Protein AF-X1UJE9-F1 (afdb_monomer_lite)

InterPro domains:
  IPR001920 Asp/Glu racemase [G3DSA:3.40.50.1860] (1-141)
  IPR001920 Asp/Glu racemase [G3DSA:3.40.50.1860] (201-271)
  IPR001920 Asp/Glu racemase [SSF53681] (2-96)
  IPR001920 Asp/Glu racemase [SSF53681] (226-268)
  IPR015942 Asp/Glu/hydantoin racemase [PF01177] (46-134)
  IPR018187 Asp/Glu racemase, active site 1 [PS00923] (56-64)

Radius of gyration: 21.0 Å; chains: 1; bounding box: 59×41×61 Å

Sequence (277 aa):
ADEANMPYGKYDAEGNTDFLKEVVIKDVRFLLGRKYYELPGDSIAKTDKDPVKAIVIACNTATAFGLEIVQEAVKEWGLDITVIGIIDAGSKSAVDLLNSVGSKDRVIGVLATEGTCASNGYPEAIQKHFKNEFQHEKIMVVQQAGIGLAGAIDGDINYIEPAAAKVRDHELYLGPGLNNPLYPIDLSLWKEYNFETGRNLLVSKDSDGNIIEVQLNSVNNYIKYCVTHLVIKILQKHPDRNMNPVILGCTHYPFFKKEIHDHFMYLKNLDNNYNRI

Organism: NCBI:txid412755

pLDDT: mean 93.47, std 4.92, range [74.94, 98.69]

Structure (mmCIF, N/CA/C/O backbone):
data_AF-X1UJE9-F1
#
_entry.id   AF-X1UJE9-F1
#
loop_
_atom_site.group_PDB
_atom_site.id
_atom_site.type_symbol
_atom_site.label_atom_id
_atom_site.label_alt_id
_atom_site.label_comp_id
_atom_site.label_asym_id
_atom_site.label_entity_id
_atom_site.label_seq_id
_atom_site.pdbx_PDB_ins_code
_atom_site.Cartn_x
_atom_site.Cartn_y
_atom_site.Cartn_z
_atom_site.occupancy
_atom_site.B_iso_or_equiv
_atom_site.auth_seq_id
_atom_site.auth_comp_id
_atom_site.auth_asym_id
_atom_site.auth_atom_id
_atom_site.pdbx_PDB_model_num
ATOM 1 N N . ALA A 1 1 ? -14.796 -11.881 5.553 1.00 79.44 1 ALA A N 1
ATOM 2 C CA . ALA A 1 1 ? -14.332 -10.591 5.009 1.00 79.44 1 ALA A CA 1
ATOM 3 C C . ALA A 1 1 ? -15.325 -10.164 3.942 1.00 79.44 1 ALA A C 1
ATOM 5 O O . ALA A 1 1 ? -16.048 -11.029 3.457 1.00 79.44 1 ALA A O 1
ATOM 6 N N . ASP A 1 2 ? -15.401 -8.882 3.606 1.00 88.25 2 ASP A N 1
ATOM 7 C CA . ASP A 1 2 ? -16.340 -8.412 2.586 1.00 88.25 2 ASP A CA 1
ATOM 8 C C . ASP A 1 2 ? -15.754 -8.536 1.172 1.00 88.25 2 ASP A C 1
ATOM 10 O O . ASP A 1 2 ? -15.393 -7.562 0.522 1.00 88.25 2 ASP A O 1
ATOM 14 N N . GLU A 1 3 ? -15.617 -9.773 0.703 1.00 84.69 3 GLU A N 1
ATOM 15 C CA . GLU A 1 3 ? -15.094 -10.068 -0.638 1.00 84.69 3 GLU A CA 1
ATOM 16 C C . GLU A 1 3 ? -15.993 -9.537 -1.759 1.00 84.69 3 GLU A C 1
ATOM 18 O O . GLU A 1 3 ? -15.505 -9.276 -2.852 1.00 84.69 3 GLU A O 1
ATOM 23 N N . ALA A 1 4 ? -17.283 -9.324 -1.487 1.00 86.00 4 ALA A N 1
ATOM 24 C CA . ALA A 1 4 ? -18.242 -8.868 -2.486 1.00 86.00 4 ALA A CA 1
ATOM 25 C C . ALA A 1 4 ? -18.072 -7.387 -2.853 1.00 86.00 4 ALA A C 1
ATOM 27 O O . ALA A 1 4 ? -18.404 -7.001 -3.971 1.00 86.00 4 ALA A O 1
ATOM 28 N N . ASN A 1 5 ? -17.572 -6.569 -1.922 1.00 87.56 5 ASN A N 1
ATOM 29 C CA . ASN A 1 5 ? -17.366 -5.133 -2.126 1.00 87.56 5 ASN A CA 1
ATOM 30 C C . ASN A 1 5 ? -15.875 -4.748 -2.189 1.00 87.56 5 ASN A C 1
ATOM 32 O O . ASN A 1 5 ? -15.529 -3.578 -2.325 1.00 87.56 5 ASN A O 1
ATOM 36 N N . MET A 1 6 ? -14.950 -5.702 -2.083 1.00 84.25 6 MET A N 1
ATOM 37 C CA . MET A 1 6 ? -13.532 -5.419 -2.305 1.00 84.25 6 MET A CA 1
ATOM 38 C C . MET A 1 6 ? -13.220 -5.231 -3.803 1.00 84.25 6 MET A C 1
ATOM 40 O O . MET A 1 6 ? -13.891 -5.822 -4.647 1.00 84.25 6 MET A O 1
ATOM 44 N N . PRO A 1 7 ? -12.175 -4.451 -4.150 1.00 87.25 7 PRO A N 1
ATOM 45 C CA . PRO A 1 7 ? -11.214 -3.799 -3.253 1.00 87.25 7 PRO A CA 1
ATOM 46 C C . PRO A 1 7 ? -11.604 -2.368 -2.833 1.00 87.25 7 PRO A C 1
ATOM 48 O O . PRO A 1 7 ? -11.821 -1.487 -3.661 1.00 87.25 7 PRO A O 1
ATOM 51 N N . TYR A 1 8 ? -11.527 -2.070 -1.530 1.00 89.19 8 TYR A N 1
ATOM 52 C CA . TYR A 1 8 ? -11.817 -0.724 -0.996 1.00 89.19 8 TYR A CA 1
ATOM 53 C C . TYR A 1 8 ? -10.797 0.352 -1.367 1.00 89.19 8 TYR A C 1
ATOM 55 O O . TYR A 1 8 ? -11.089 1.541 -1.258 1.00 89.19 8 TYR A O 1
ATOM 63 N N . GLY A 1 9 ? -9.597 -0.045 -1.803 1.00 85.44 9 GLY A N 1
ATOM 64 C CA . GLY A 1 9 ? -8.486 0.869 -2.075 1.00 85.44 9 GLY A CA 1
ATOM 65 C C . GLY A 1 9 ? -8.806 1.984 -3.076 1.00 85.44 9 GLY A C 1
ATOM 66 O O . GLY A 1 9 ? -8.156 3.020 -3.015 1.00 85.44 9 GLY A O 1
ATOM 67 N N . LYS A 1 10 ? -9.814 1.810 -3.941 1.00 86.38 10 LYS A N 1
ATOM 68 C CA . LYS A 1 10 ? -10.209 2.781 -4.975 1.00 86.38 10 LYS A CA 1
ATOM 69 C C . LYS A 1 10 ? -11.413 3.647 -4.644 1.00 86.38 10 LYS A C 1
ATOM 71 O O . LYS A 1 10 ? -11.666 4.610 -5.359 1.00 86.38 10 LYS A O 1
ATOM 76 N N . TYR A 1 11 ? -12.146 3.326 -3.582 1.00 90.12 11 TYR A N 1
ATOM 77 C CA . TYR A 1 11 ? -13.462 3.917 -3.342 1.00 90.12 11 TYR A CA 1
ATOM 78 C C . TYR A 1 11 ? -13.415 5.446 -3.261 1.00 90.12 11 TYR A C 1
ATOM 80 O O . TYR A 1 11 ? -14.338 6.106 -3.717 1.00 90.12 11 TYR A O 1
ATOM 88 N N . ASP A 1 12 ? -12.330 6.016 -2.734 1.00 88.88 12 ASP A N 1
ATOM 89 C CA . ASP A 1 12 ? -12.132 7.467 -2.707 1.00 88.88 12 ASP A CA 1
ATOM 90 C C . ASP A 1 12 ? -12.029 8.087 -4.106 1.00 88.88 12 ASP A C 1
ATOM 92 O O . ASP A 1 12 ? -12.778 9.006 -4.434 1.00 88.88 12 ASP A O 1
ATOM 96 N N . ALA A 1 13 ? -11.180 7.518 -4.965 1.00 84.88 13 ALA A N 1
ATOM 97 C CA . ALA A 1 13 ? -10.980 7.994 -6.332 1.00 84.88 13 ALA A CA 1
ATOM 98 C C . ALA A 1 13 ? -12.244 7.867 -7.202 1.00 84.88 13 ALA A C 1
ATOM 100 O O . ALA A 1 13 ? -12.421 8.629 -8.150 1.00 84.88 13 ALA A O 1
ATOM 101 N N . GLU A 1 14 ? -13.127 6.925 -6.871 1.00 87.94 14 GLU A N 1
ATOM 102 C CA . GLU A 1 14 ? -14.392 6.683 -7.571 1.00 87.94 14 GLU A CA 1
ATOM 103 C C . GLU A 1 14 ? -15.575 7.473 -6.982 1.00 87.94 14 GLU A C 1
ATOM 105 O O . GLU A 1 14 ? -16.694 7.361 -7.477 1.00 87.94 14 GLU A O 1
ATOM 110 N N . GLY A 1 15 ? -15.359 8.275 -5.931 1.00 90.44 15 GLY A N 1
ATOM 111 C CA . GLY A 1 15 ? -16.427 9.035 -5.269 1.00 90.44 15 GLY A CA 1
ATOM 112 C C . GLY A 1 15 ? -17.370 8.180 -4.412 1.00 90.44 15 GLY A C 1
ATOM 113 O O . GLY A 1 15 ? -18.467 8.615 -4.072 1.00 90.44 15 GLY A O 1
ATOM 114 N N . ASN A 1 16 ? -16.939 6.978 -4.030 1.00 93.81 16 ASN A N 1
ATOM 115 C CA . ASN A 1 16 ? -17.714 5.967 -3.309 1.00 93.81 16 ASN A CA 1
ATOM 116 C C . ASN A 1 16 ? -17.406 5.922 -1.797 1.00 93.81 16 ASN A C 1
ATOM 118 O O . ASN A 1 16 ? -17.705 4.931 -1.130 1.00 93.81 16 ASN A O 1
ATOM 122 N N . THR A 1 17 ? -16.812 6.968 -1.211 1.00 92.69 17 THR A N 1
ATOM 123 C CA . THR A 1 17 ? -16.426 6.969 0.217 1.00 92.69 17 THR A CA 1
ATOM 124 C C . THR A 1 17 ? -17.611 6.820 1.169 1.00 92.69 17 THR A C 1
ATOM 126 O O . THR A 1 17 ? -17.494 6.128 2.180 1.00 92.69 17 THR A O 1
ATOM 129 N N . ASP A 1 18 ? -18.764 7.410 0.860 1.00 94.69 18 ASP A N 1
ATOM 130 C CA . ASP A 1 18 ? -19.958 7.264 1.699 1.00 94.69 18 ASP A CA 1
ATOM 131 C C . ASP A 1 18 ? -20.533 5.847 1.631 1.00 94.69 18 ASP A C 1
ATOM 133 O O . ASP A 1 18 ? -20.943 5.297 2.655 1.00 94.69 18 ASP A O 1
ATOM 137 N N . PHE A 1 19 ? -20.456 5.205 0.462 1.00 95.50 19 PHE A N 1
ATOM 138 C CA . PHE A 1 19 ? -20.793 3.791 0.333 1.00 95.50 19 PHE A CA 1
ATOM 139 C C . PHE A 1 19 ? -19.820 2.912 1.134 1.00 95.50 19 PHE A C 1
ATOM 141 O O . PHE A 1 19 ? -20.268 2.016 1.846 1.00 95.50 19 PHE A O 1
ATOM 148 N N . LEU A 1 20 ? -18.510 3.207 1.127 1.00 95.06 20 LEU A N 1
ATOM 149 C CA . LEU A 1 20 ? -17.542 2.506 1.986 1.00 95.06 20 LEU A CA 1
ATOM 150 C C . LEU A 1 20 ? -17.921 2.611 3.469 1.00 95.06 20 LEU A C 1
ATOM 152 O O . LEU A 1 20 ? -17.921 1.604 4.173 1.00 95.06 20 LEU A O 1
ATOM 156 N N . LYS A 1 21 ? -18.266 3.809 3.954 1.00 95.62 21 LYS A N 1
ATOM 157 C CA . LYS A 1 21 ? -18.697 4.006 5.350 1.00 95.62 21 LYS A CA 1
ATOM 158 C C . LYS A 1 21 ? -19.943 3.182 5.673 1.00 95.62 21 LYS A C 1
ATOM 160 O O . LYS A 1 21 ? -19.998 2.541 6.721 1.00 95.62 21 LYS A O 1
ATOM 165 N N . GLU A 1 22 ? -20.926 3.167 4.772 1.00 96.19 22 GLU A N 1
ATOM 166 C CA . GLU A 1 22 ? -22.138 2.361 4.930 1.00 96.19 22 GLU A CA 1
ATOM 167 C C . GLU A 1 22 ? -21.808 0.866 5.024 1.00 96.19 22 GLU A C 1
ATOM 169 O O . GLU A 1 22 ? -22.318 0.171 5.906 1.00 96.19 22 GLU A O 1
ATOM 174 N N . VAL A 1 23 ? -20.937 0.374 4.142 1.00 96.06 23 VAL A N 1
ATOM 175 C CA . VAL A 1 23 ? -20.484 -1.019 4.128 1.00 96.06 23 VAL A CA 1
ATOM 176 C C . VAL A 1 23 ? -19.762 -1.375 5.432 1.00 96.06 23 VAL A C 1
ATOM 178 O O . VAL A 1 23 ? -20.126 -2.357 6.076 1.00 96.06 23 VAL A O 1
ATOM 181 N N . VAL A 1 24 ? -18.842 -0.531 5.908 1.00 96.94 24 VAL A N 1
ATOM 182 C CA . VAL A 1 24 ? -18.153 -0.740 7.195 1.00 96.94 24 VAL A CA 1
ATOM 183 C C . VAL A 1 24 ? -19.149 -0.811 8.363 1.00 96.94 24 VAL A C 1
ATOM 185 O O . VAL A 1 24 ? -19.027 -1.671 9.237 1.00 96.94 24 VAL A O 1
ATOM 188 N N . ILE A 1 25 ? -20.180 0.039 8.376 1.00 97.12 25 ILE A N 1
ATOM 189 C CA . ILE A 1 25 ? -21.241 -0.020 9.394 1.00 97.12 25 ILE A CA 1
ATOM 190 C C . ILE A 1 25 ? -22.073 -1.304 9.270 1.00 97.12 25 ILE A C 1
ATOM 192 O O . ILE A 1 25 ? -22.445 -1.894 10.289 1.00 97.12 25 ILE A O 1
ATOM 196 N N . LYS A 1 26 ? -22.367 -1.776 8.052 1.00 95.88 26 LYS A N 1
ATOM 197 C CA . LYS A 1 26 ? -23.059 -3.058 7.833 1.00 95.88 26 LYS A CA 1
ATOM 198 C C . LYS A 1 26 ? -22.238 -4.235 8.354 1.00 95.88 26 LYS A C 1
ATOM 200 O O . LYS A 1 26 ? -22.813 -5.084 9.037 1.00 95.88 26 LYS A O 1
ATOM 205 N N . ASP A 1 27 ? -20.928 -4.243 8.125 1.00 96.38 27 ASP A N 1
ATOM 206 C CA . ASP A 1 27 ? -20.014 -5.255 8.663 1.00 96.38 27 ASP A CA 1
ATOM 207 C C . ASP A 1 27 ? -20.032 -5.259 10.194 1.00 96.38 27 ASP A C 1
ATOM 209 O O . ASP A 1 27 ? -20.179 -6.307 10.825 1.00 96.38 27 ASP A O 1
ATOM 213 N N . VAL A 1 28 ? -19.981 -4.081 10.816 1.00 96.69 28 VAL A N 1
ATOM 214 C CA . VAL A 1 28 ? -20.085 -3.945 12.275 1.00 96.69 28 VAL A CA 1
ATOM 215 C C . VAL A 1 28 ? -21.422 -4.472 12.789 1.00 96.69 28 VAL A C 1
ATOM 217 O O . VAL A 1 28 ? -21.456 -5.256 13.737 1.00 96.69 28 VAL A O 1
ATOM 220 N N . ARG A 1 29 ? -22.538 -4.119 12.145 1.00 95.38 29 ARG A N 1
ATOM 221 C CA . ARG A 1 29 ? -23.863 -4.642 12.512 1.00 95.38 29 ARG A CA 1
ATOM 222 C C . ARG A 1 29 ? -23.945 -6.156 12.351 1.00 95.38 29 ARG A C 1
ATOM 224 O O . ARG A 1 29 ? -24.577 -6.816 13.175 1.00 95.38 29 ARG A O 1
ATOM 231 N N . PHE A 1 30 ? -23.317 -6.709 11.317 1.00 95.00 30 PHE A N 1
ATOM 232 C CA . PHE A 1 30 ? -23.221 -8.150 11.131 1.00 95.00 30 PHE A CA 1
ATOM 233 C C . PHE A 1 30 ? -22.453 -8.805 12.283 1.00 95.00 30 PHE A C 1
ATOM 235 O O . PHE A 1 30 ? -22.942 -9.790 12.836 1.00 95.00 30 PHE A O 1
ATOM 242 N N . LEU A 1 31 ? -21.304 -8.253 12.684 1.00 95.25 31 LEU A N 1
ATOM 243 C CA . LEU A 1 31 ? -20.501 -8.768 13.798 1.00 95.25 31 LEU A CA 1
ATOM 244 C C . LEU A 1 31 ? -21.252 -8.706 15.136 1.00 95.25 31 LEU A C 1
ATOM 246 O O . LEU A 1 31 ? -21.204 -9.658 15.908 1.00 95.25 31 LEU A O 1
ATOM 250 N N . LEU A 1 32 ? -21.975 -7.615 15.396 1.00 95.00 32 LEU A N 1
ATOM 251 C CA . LEU A 1 32 ? -22.759 -7.431 16.624 1.00 95.00 32 LEU A CA 1
ATOM 252 C C . LEU A 1 32 ? -24.030 -8.289 16.661 1.00 95.00 32 LEU A C 1
ATOM 254 O O . LEU A 1 32 ? -24.487 -8.704 17.727 1.00 95.00 32 LEU A O 1
ATOM 258 N N . GLY A 1 33 ? -24.638 -8.533 15.501 1.00 93.75 33 GLY A N 1
ATOM 259 C CA . GLY A 1 33 ? -25.839 -9.345 15.385 1.00 93.75 33 GLY A CA 1
ATOM 260 C C . GLY A 1 33 ? -25.546 -10.828 15.592 1.00 93.75 33 GLY A C 1
ATOM 261 O O . GLY A 1 33 ? -24.487 -11.325 15.228 1.00 93.75 33 GLY A O 1
ATOM 262 N N . ARG A 1 34 ? -26.527 -11.585 16.097 1.00 93.75 34 ARG A N 1
ATOM 263 C CA . ARG A 1 34 ? -26.411 -13.051 16.216 1.00 93.75 34 ARG A CA 1
ATOM 264 C C . ARG A 1 34 ? -26.782 -13.797 14.937 1.00 93.75 34 ARG A C 1
ATOM 266 O O . ARG A 1 34 ? -26.293 -14.897 14.713 1.00 93.75 34 ARG A O 1
ATOM 273 N N . LYS A 1 35 ? -27.626 -13.191 14.098 1.00 94.06 35 LYS A N 1
ATOM 274 C CA . LYS A 1 35 ? -28.155 -13.789 12.867 1.00 94.06 35 LYS A CA 1
ATOM 275 C C . LYS A 1 35 ? -27.104 -13.785 11.750 1.00 94.06 35 LYS A C 1
ATOM 277 O O . LYS A 1 35 ? -26.459 -12.757 11.534 1.00 94.06 35 LYS A O 1
ATOM 282 N N . TYR A 1 36 ? -26.946 -14.903 11.045 1.00 94.00 36 TYR A N 1
ATOM 283 C CA . TYR A 1 36 ? -26.142 -15.012 9.821 1.00 94.00 36 TYR A CA 1
ATOM 284 C C . TYR A 1 36 ? -26.597 -16.183 8.940 1.00 94.00 36 TYR A C 1
ATOM 286 O O . TYR A 1 36 ? -27.328 -17.061 9.398 1.00 94.00 36 TYR A O 1
ATOM 294 N N . TYR A 1 37 ? -26.158 -16.170 7.685 1.00 93.56 37 TYR A N 1
ATOM 295 C CA . TYR A 1 37 ? -26.302 -17.262 6.723 1.00 93.56 37 TYR A CA 1
ATOM 296 C C . TYR A 1 37 ? -24.898 -17.775 6.403 1.00 93.56 37 TYR A C 1
ATOM 298 O O . TYR A 1 37 ? -23.976 -16.964 6.308 1.00 93.56 37 TYR A O 1
ATOM 306 N N . GLU A 1 38 ? -24.717 -19.091 6.329 1.00 90.50 38 GLU A N 1
ATOM 307 C CA . GLU A 1 38 ? -23.390 -19.689 6.152 1.00 90.50 38 GLU A CA 1
ATOM 308 C C . GLU A 1 38 ? -23.017 -19.749 4.676 1.00 90.50 38 GLU A C 1
ATOM 310 O O . GLU A 1 38 ? -21.884 -19.434 4.315 1.00 90.50 38 GLU A O 1
ATOM 315 N N . LEU A 1 39 ? -23.984 -20.100 3.827 1.00 90.88 39 LEU A N 1
ATOM 316 C CA . LEU A 1 39 ? -23.796 -20.231 2.392 1.00 90.88 39 LEU A CA 1
ATOM 317 C C . LEU A 1 39 ? -24.777 -19.359 1.596 1.00 90.88 39 LEU A C 1
ATOM 319 O O . LEU A 1 39 ? -25.897 -19.079 2.044 1.00 90.88 39 LEU A O 1
ATOM 323 N N . PRO A 1 40 ? -24.390 -18.953 0.372 1.00 86.50 40 PRO A N 1
ATOM 324 C CA . PRO A 1 40 ? -25.321 -18.351 -0.571 1.00 86.50 40 PRO A CA 1
ATOM 325 C C . PRO A 1 40 ? -26.521 -19.277 -0.818 1.00 86.50 40 PRO A C 1
ATOM 327 O O . PRO A 1 40 ? -26.355 -20.427 -1.219 1.00 86.50 40 PRO A O 1
ATOM 330 N N . GLY A 1 41 ? -27.735 -18.762 -0.608 1.00 89.31 41 GLY A N 1
ATOM 331 C CA . GLY A 1 41 ? -28.982 -19.503 -0.831 1.00 89.31 41 GLY A CA 1
ATOM 332 C C . GLY A 1 41 ? -29.596 -20.151 0.414 1.00 89.31 41 GLY A C 1
ATOM 333 O O . GLY A 1 41 ? -30.709 -20.667 0.319 1.00 89.31 41 GLY A O 1
ATOM 334 N N . ASP A 1 42 ? -28.942 -20.078 1.577 1.00 93.88 42 ASP A N 1
ATOM 335 C CA . ASP A 1 42 ? -29.542 -20.525 2.837 1.00 93.88 42 ASP A CA 1
ATOM 336 C C . ASP A 1 42 ? -30.850 -19.762 3.123 1.00 93.88 42 ASP A C 1
ATOM 338 O O . ASP A 1 42 ? -30.878 -18.534 3.218 1.00 93.88 42 ASP A O 1
ATOM 342 N N . SER A 1 43 ? -31.953 -20.491 3.314 1.00 93.50 43 SER A N 1
ATOM 343 C CA . SER A 1 43 ? -33.256 -19.909 3.674 1.00 93.50 43 SER A CA 1
ATOM 344 C C . SER A 1 43 ? -33.469 -19.798 5.187 1.00 93.50 43 SER A C 1
ATOM 346 O O . SER A 1 43 ? -34.397 -19.126 5.639 1.00 93.50 43 SER A O 1
ATOM 348 N N . ILE A 1 44 ? -32.631 -20.473 5.979 1.00 95.25 44 ILE A N 1
ATOM 349 C CA . ILE A 1 44 ? -32.692 -20.502 7.443 1.00 95.25 44 ILE A CA 1
ATOM 350 C C . ILE A 1 44 ? -31.409 -19.886 7.982 1.00 95.25 44 ILE A C 1
ATOM 352 O O . ILE A 1 44 ? -30.312 -20.306 7.631 1.00 95.25 44 ILE A O 1
ATOM 356 N N . ALA A 1 45 ? -31.552 -18.897 8.857 1.00 95.44 45 ALA A N 1
ATOM 357 C CA . ALA A 1 45 ? -30.405 -18.262 9.483 1.00 95.44 45 ALA A CA 1
ATOM 358 C C . ALA A 1 45 ? -29.947 -19.022 10.731 1.00 95.44 45 ALA A C 1
ATOM 360 O O . ALA A 1 45 ? -30.771 -19.455 11.540 1.00 95.44 45 ALA A O 1
ATOM 361 N N . LYS A 1 46 ? -28.632 -19.077 10.935 1.00 96.12 46 LYS A N 1
ATOM 362 C CA . LYS A 1 46 ? -28.013 -19.465 12.204 1.00 96.12 46 LYS A CA 1
ATOM 363 C C . LYS A 1 46 ? -28.010 -18.279 13.178 1.00 96.12 46 LYS A C 1
ATOM 365 O O . LYS A 1 46 ? -28.040 -17.117 12.761 1.00 96.12 46 LYS A O 1
ATOM 370 N N . THR A 1 47 ? -27.998 -18.565 14.482 1.00 95.94 47 THR A N 1
ATOM 371 C CA . THR A 1 47 ? -28.069 -17.553 15.564 1.00 95.94 47 THR A CA 1
ATOM 372 C C . THR A 1 47 ? -27.085 -17.801 16.713 1.00 95.94 47 THR A C 1
ATOM 374 O O . THR A 1 47 ? -27.197 -17.212 17.794 1.00 95.94 47 THR A O 1
ATOM 377 N N . ASP A 1 48 ? -26.134 -18.701 16.498 1.00 94.94 48 ASP A N 1
ATOM 378 C CA . ASP A 1 48 ? -25.194 -19.228 17.485 1.00 94.94 48 ASP A CA 1
ATOM 379 C C . ASP A 1 48 ? -23.886 -18.430 17.587 1.00 94.94 48 ASP A C 1
ATOM 381 O O . ASP A 1 48 ? -22.997 -18.838 18.323 1.00 94.94 48 ASP A O 1
ATOM 385 N N . LYS A 1 49 ? -23.781 -17.261 16.934 1.00 95.00 49 LYS A N 1
ATOM 386 C CA . LYS A 1 49 ? -22.630 -16.361 17.107 1.00 95.00 49 LYS A CA 1
ATOM 387 C C . LYS A 1 49 ? -22.448 -15.963 18.571 1.00 95.00 49 LYS A C 1
ATOM 389 O O . LYS A 1 49 ? -23.396 -15.504 19.223 1.00 95.00 49 LYS A O 1
ATOM 394 N N . ASP A 1 50 ? -21.213 -16.087 19.044 1.00 94.25 50 ASP A N 1
ATOM 395 C CA . ASP A 1 50 ? -20.803 -15.555 20.335 1.00 94.25 50 ASP A CA 1
ATOM 396 C C . ASP A 1 50 ? -20.859 -14.019 20.336 1.00 94.25 50 ASP A C 1
ATOM 398 O O . ASP A 1 50 ? -20.572 -13.385 19.316 1.00 94.25 50 ASP A O 1
ATOM 402 N N . PRO A 1 51 ? -21.217 -13.390 21.469 1.00 93.19 51 PRO A N 1
ATOM 403 C CA . PRO A 1 51 ? -21.178 -11.940 21.594 1.00 93.19 51 PRO A CA 1
ATOM 404 C C . PRO A 1 51 ? -19.768 -11.370 21.398 1.00 93.19 51 PRO A C 1
ATOM 406 O O . PRO A 1 51 ? -18.785 -11.863 21.956 1.00 93.19 51 PRO A O 1
ATOM 409 N N . VAL A 1 52 ? -19.684 -10.271 20.653 1.00 94.69 52 VAL A N 1
ATOM 410 C CA . VAL A 1 52 ? -18.437 -9.541 20.413 1.00 94.69 52 VAL A CA 1
ATOM 411 C C . VAL A 1 52 ? -18.149 -8.592 21.577 1.00 94.69 52 VAL A C 1
ATOM 413 O O . VAL A 1 52 ? -18.994 -7.783 21.944 1.00 94.69 52 VAL A O 1
ATOM 416 N N . LYS A 1 53 ? -16.933 -8.665 22.133 1.00 94.50 53 LYS A N 1
ATOM 417 C CA . LYS A 1 53 ? -16.448 -7.766 23.204 1.00 94.50 53 LYS A CA 1
ATOM 418 C C . LYS A 1 53 ? -15.516 -6.647 22.718 1.00 94.50 53 LYS A C 1
ATOM 420 O O . LYS A 1 53 ? -15.189 -5.743 23.475 1.00 94.50 53 LYS A O 1
ATOM 425 N N . ALA A 1 54 ? -15.036 -6.746 21.479 1.00 96.56 54 ALA A N 1
ATOM 426 C CA . ALA A 1 54 ? -14.175 -5.762 20.826 1.00 96.56 54 ALA A CA 1
ATOM 427 C C . ALA A 1 54 ? -14.234 -5.945 19.304 1.00 96.56 54 ALA A C 1
ATOM 429 O O . ALA A 1 54 ? -14.343 -7.074 18.824 1.00 96.56 54 ALA A O 1
ATOM 430 N N . ILE A 1 55 ? -14.114 -4.853 18.554 1.00 96.94 55 ILE A N 1
ATOM 431 C CA . ILE A 1 55 ? -14.076 -4.845 17.089 1.00 96.94 55 ILE A CA 1
ATOM 432 C C . ILE A 1 55 ? -12.709 -4.338 16.638 1.00 96.94 55 ILE A C 1
ATOM 434 O O . ILE A 1 55 ? -12.231 -3.311 17.114 1.00 96.94 55 ILE A O 1
ATOM 438 N N . VAL A 1 56 ? -12.092 -5.042 15.690 1.00 96.69 56 VAL A N 1
ATOM 439 C CA . VAL A 1 56 ? -10.852 -4.609 15.038 1.00 96.69 56 VAL A CA 1
ATOM 440 C C . VAL A 1 56 ? -11.134 -4.381 13.560 1.00 96.69 56 VAL A C 1
ATOM 442 O O . VAL A 1 56 ? -11.473 -5.321 12.842 1.00 96.69 56 VAL A O 1
ATOM 445 N N . ILE A 1 57 ? -10.963 -3.146 13.093 1.00 96.81 57 ILE A N 1
ATOM 446 C CA . ILE A 1 57 ? -11.001 -2.823 11.666 1.00 96.81 57 ILE A CA 1
ATOM 447 C C . ILE A 1 57 ? -9.602 -3.093 11.106 1.00 96.81 57 ILE A C 1
ATOM 449 O O . ILE A 1 57 ? -8.683 -2.288 11.246 1.00 96.81 57 ILE A O 1
ATOM 453 N N . ALA A 1 58 ? -9.425 -4.280 10.525 1.00 94.75 58 ALA A N 1
ATOM 454 C CA . ALA A 1 58 ? -8.119 -4.742 10.054 1.00 94.75 58 ALA A CA 1
ATOM 455 C C . ALA A 1 58 ? -7.705 -4.127 8.706 1.00 94.75 58 ALA A C 1
ATOM 457 O O . ALA A 1 58 ? -6.516 -3.974 8.443 1.00 94.75 58 ALA A O 1
ATOM 458 N N . CYS A 1 59 ? -8.665 -3.760 7.852 1.00 95.62 59 CYS A N 1
ATOM 459 C CA . CYS A 1 59 ? -8.369 -3.106 6.580 1.00 95.62 59 CYS A CA 1
ATOM 460 C C . CYS A 1 59 ? -7.953 -1.647 6.818 1.00 95.62 59 CYS A C 1
ATOM 462 O O . CYS A 1 59 ? -8.675 -0.882 7.462 1.00 95.62 59 CYS A O 1
ATOM 464 N N . ASN A 1 60 ? -6.800 -1.247 6.279 1.00 96.31 60 ASN A N 1
ATOM 465 C CA . ASN A 1 60 ? -6.276 0.112 6.415 1.00 96.31 60 ASN A CA 1
ATOM 466 C C . ASN A 1 60 ? -7.214 1.141 5.777 1.00 96.31 60 ASN A C 1
ATOM 468 O O . ASN A 1 60 ? -7.512 2.144 6.411 1.00 96.31 60 ASN A O 1
ATOM 472 N N . THR A 1 61 ? -7.755 0.868 4.586 1.00 95.56 61 THR A N 1
ATOM 473 C CA . THR A 1 61 ? -8.695 1.786 3.922 1.00 95.56 61 THR A CA 1
ATOM 474 C C . THR A 1 61 ? -10.016 1.891 4.678 1.00 95.56 61 THR A C 1
ATOM 476 O O . THR A 1 61 ? -10.496 2.993 4.920 1.00 95.56 61 THR A O 1
ATOM 479 N N . ALA A 1 62 ? -10.564 0.767 5.152 1.00 96.31 62 ALA A N 1
ATOM 480 C CA . ALA A 1 62 ? -11.754 0.793 6.004 1.00 96.31 62 ALA A CA 1
ATOM 481 C C . ALA A 1 62 ? -11.494 1.534 7.326 1.00 96.31 62 ALA A C 1
ATOM 483 O O . ALA A 1 62 ? -12.355 2.265 7.797 1.00 96.31 62 ALA A O 1
ATOM 484 N N . THR A 1 63 ? -10.302 1.393 7.915 1.00 96.75 63 THR A N 1
ATOM 485 C CA . THR A 1 63 ? -9.911 2.152 9.115 1.00 96.75 63 THR A CA 1
ATOM 486 C C . THR A 1 63 ? -9.860 3.648 8.821 1.00 96.75 63 THR A C 1
ATOM 488 O O . THR A 1 63 ? -10.411 4.433 9.583 1.00 96.75 63 THR A O 1
ATOM 491 N N . ALA A 1 64 ? -9.214 4.026 7.717 1.00 95.00 64 ALA A N 1
ATOM 492 C CA . ALA A 1 64 ? -9.021 5.407 7.288 1.00 95.00 64 ALA A CA 1
ATOM 493 C C . ALA A 1 64 ? -10.337 6.183 7.149 1.00 95.00 64 ALA A C 1
ATOM 495 O O . ALA A 1 64 ? -10.398 7.334 7.563 1.00 95.00 64 ALA A O 1
ATOM 496 N N . PHE A 1 65 ? -11.375 5.555 6.593 1.00 94.94 65 PHE A N 1
ATOM 497 C CA . PHE A 1 65 ? -12.662 6.215 6.351 1.00 94.94 65 PHE A CA 1
ATOM 498 C C . PHE A 1 65 ? -13.756 5.853 7.364 1.00 94.94 65 PHE A C 1
ATOM 500 O O . PHE A 1 65 ? -14.743 6.575 7.473 1.00 94.94 65 PHE A O 1
ATOM 507 N N . GLY A 1 66 ? -13.615 4.731 8.073 1.00 95.38 66 GLY A N 1
ATOM 508 C CA . GLY A 1 66 ? -14.692 4.109 8.842 1.00 95.38 66 GLY A CA 1
ATOM 509 C C . GLY A 1 66 ? -14.459 4.003 10.351 1.00 95.38 66 GLY A C 1
ATOM 510 O O . GLY A 1 66 ? -15.392 3.660 11.069 1.00 95.38 66 GLY A O 1
ATOM 511 N N . LEU A 1 67 ? -13.258 4.273 10.875 1.00 96.19 67 LEU A N 1
ATOM 512 C CA . LEU A 1 67 ? -13.009 4.103 12.313 1.00 96.19 67 LEU A CA 1
ATOM 513 C C . LEU A 1 67 ? -13.870 5.036 13.175 1.00 96.19 67 LEU A C 1
ATOM 515 O O . LEU A 1 67 ? -14.509 4.569 14.117 1.00 96.19 67 LEU A O 1
ATOM 519 N N . GLU A 1 68 ? -13.891 6.328 12.848 1.00 95.31 68 GLU A N 1
ATOM 520 C CA . GLU A 1 68 ? -14.598 7.346 13.632 1.00 95.31 68 GLU A CA 1
ATOM 521 C C . GLU A 1 68 ? -16.111 7.099 13.631 1.00 95.31 68 GLU A C 1
ATOM 523 O O . GLU A 1 68 ? -16.710 6.986 14.697 1.00 95.31 68 GLU A O 1
ATOM 528 N N . ILE A 1 69 ? -16.708 6.856 12.457 1.00 96.62 69 ILE A N 1
ATOM 529 C CA . ILE A 1 69 ? -18.151 6.586 12.345 1.00 96.62 69 ILE A CA 1
ATOM 530 C C . ILE A 1 69 ? -18.571 5.319 13.105 1.00 96.62 69 ILE A C 1
ATOM 532 O O . ILE A 1 69 ? -19.649 5.273 13.691 1.00 96.62 69 ILE A O 1
ATOM 536 N N . VAL A 1 70 ? -17.723 4.284 13.148 1.00 97.56 70 VAL A N 1
ATOM 537 C CA . VAL A 1 70 ? -18.005 3.072 13.932 1.00 97.56 70 VAL A CA 1
ATOM 538 C C . VAL A 1 70 ? -17.908 3.353 15.430 1.00 97.56 70 VAL A C 1
ATOM 540 O O . VAL A 1 70 ? -18.740 2.865 16.193 1.00 97.56 70 VAL A O 1
ATOM 543 N N . GLN A 1 71 ? -16.914 4.131 15.866 1.00 97.31 71 GLN A N 1
ATOM 544 C CA . GLN A 1 71 ? -16.776 4.534 17.269 1.00 97.31 71 GLN A CA 1
ATOM 545 C C . GLN A 1 71 ? -17.971 5.374 17.734 1.00 97.31 71 GLN A C 1
ATOM 547 O O . GLN A 1 71 ? -18.505 5.129 18.818 1.00 97.31 71 GLN A O 1
ATOM 552 N N . GLU A 1 72 ? -18.421 6.318 16.907 1.00 97.31 72 GLU A N 1
ATOM 553 C CA . GLU A 1 72 ? -19.624 7.115 17.151 1.00 97.31 72 GLU A CA 1
ATOM 554 C C . GLU A 1 72 ? -20.872 6.233 17.213 1.00 97.31 72 GLU A C 1
ATOM 556 O O . GLU A 1 72 ? -21.596 6.280 18.205 1.00 97.31 72 GLU A O 1
ATOM 561 N N . ALA A 1 73 ? -21.072 5.349 16.232 1.00 96.88 73 ALA A N 1
ATOM 562 C CA . ALA A 1 73 ? -22.228 4.458 16.185 1.00 96.88 73 ALA A CA 1
ATOM 563 C C . ALA A 1 73 ? -22.310 3.527 17.407 1.00 96.88 73 ALA A C 1
ATOM 565 O O . ALA A 1 73 ? -23.361 3.415 18.032 1.00 96.88 73 ALA A O 1
ATOM 566 N N . VAL A 1 74 ? -21.203 2.885 17.795 1.00 96.75 74 VAL A N 1
ATOM 567 C CA . VAL A 1 74 ? -21.154 1.999 18.975 1.00 96.75 74 VAL A CA 1
ATOM 568 C C . VAL A 1 74 ? -21.486 2.768 20.257 1.00 96.75 74 VAL A C 1
ATOM 570 O O . VAL A 1 74 ? -22.238 2.265 21.098 1.00 96.75 74 VAL A O 1
ATOM 573 N N . LYS A 1 75 ? -20.989 4.005 20.384 1.00 96.31 75 LYS A N 1
ATOM 574 C CA . LYS A 1 75 ? -21.305 4.896 21.506 1.00 96.31 75 LYS A CA 1
ATOM 575 C C . LYS A 1 75 ? -22.782 5.301 21.513 1.00 96.31 75 LYS A C 1
ATOM 577 O O . LYS A 1 75 ? -23.413 5.252 22.566 1.00 96.31 75 LYS A O 1
ATOM 582 N N . GLU A 1 76 ? -23.340 5.677 20.365 1.00 97.12 76 GLU A N 1
ATOM 583 C CA . GLU A 1 76 ? -24.758 6.031 20.218 1.00 97.12 76 GLU A CA 1
ATOM 584 C C . GLU A 1 76 ? -25.691 4.855 20.517 1.00 97.12 76 GLU A C 1
ATOM 586 O O . GLU A 1 76 ? -26.740 5.033 21.135 1.00 97.12 76 GLU A O 1
ATOM 591 N N . TRP A 1 77 ? -25.297 3.636 20.145 1.00 96.31 77 TRP A N 1
ATOM 592 C CA . TRP A 1 77 ? -26.040 2.412 20.455 1.00 96.31 77 TRP A CA 1
ATOM 593 C C . TRP A 1 77 ? -25.924 1.981 21.925 1.00 96.31 77 TRP A C 1
ATOM 595 O O . TRP A 1 77 ? -26.526 0.978 22.311 1.00 96.31 77 TRP A O 1
ATOM 605 N N . GLY A 1 78 ? -25.172 2.718 22.752 1.00 96.31 78 GLY A N 1
ATOM 606 C CA . GLY A 1 78 ? -24.999 2.428 24.176 1.00 96.31 78 GLY A CA 1
ATOM 607 C C . GLY A 1 78 ? -24.243 1.125 24.440 1.00 96.31 78 GLY A C 1
ATOM 608 O O . GLY A 1 78 ? -24.481 0.476 25.458 1.00 96.31 78 GLY A O 1
ATOM 609 N N . LEU A 1 79 ? -23.372 0.714 23.514 1.00 95.38 79 LEU A N 1
ATOM 610 C CA . LEU A 1 79 ? -22.614 -0.529 23.608 1.00 95.38 79 LEU A CA 1
ATOM 611 C C . LEU A 1 79 ? -21.234 -0.273 24.223 1.00 95.38 79 LEU A C 1
ATOM 613 O O . LEU A 1 79 ? -20.481 0.579 23.757 1.00 95.38 79 LEU A O 1
ATOM 617 N N . ASP A 1 80 ? -20.874 -1.063 25.232 1.00 94.62 80 ASP A N 1
ATOM 618 C CA . ASP A 1 80 ? -19.533 -1.065 25.828 1.00 94.62 80 ASP A CA 1
ATOM 619 C C . ASP A 1 80 ? -18.594 -1.978 25.021 1.00 94.62 80 ASP A C 1
ATOM 621 O O . ASP A 1 80 ? -18.275 -3.100 25.417 1.00 94.62 80 ASP A O 1
ATOM 625 N N . ILE A 1 81 ? -18.245 -1.538 23.808 1.00 95.38 81 ILE A N 1
ATOM 626 C CA . ILE A 1 81 ? -17.394 -2.286 22.877 1.00 95.38 81 ILE A CA 1
ATOM 627 C C . ILE A 1 81 ? -16.239 -1.403 22.422 1.00 95.38 81 ILE A C 1
ATOM 629 O O . ILE A 1 81 ? -16.426 -0.346 21.824 1.00 95.38 81 ILE A O 1
ATOM 633 N N . THR A 1 82 ? -15.019 -1.882 22.638 1.00 95.50 82 THR A N 1
ATOM 634 C CA . THR A 1 82 ? -13.816 -1.211 22.144 1.00 95.50 82 THR A CA 1
ATOM 635 C C . THR A 1 82 ? -13.665 -1.423 20.640 1.00 95.50 82 THR A C 1
ATOM 637 O O . THR A 1 82 ? -13.662 -2.564 20.174 1.00 95.50 82 THR A O 1
ATOM 640 N N . VAL A 1 83 ? -13.475 -0.338 19.884 1.00 96.56 83 VAL A N 1
ATOM 641 C CA . VAL A 1 83 ? -13.217 -0.368 18.436 1.00 96.56 83 VAL A CA 1
ATOM 642 C C . VAL A 1 83 ? -11.785 0.084 18.163 1.00 96.56 83 VAL A C 1
ATOM 644 O O . VAL A 1 83 ? -11.392 1.191 18.534 1.00 96.56 83 VAL A O 1
ATOM 647 N N . ILE A 1 84 ? -11.008 -0.775 17.506 1.00 95.31 84 ILE A N 1
ATOM 648 C CA . ILE A 1 84 ? -9.579 -0.585 17.245 1.00 95.31 84 ILE A CA 1
ATOM 649 C C . ILE A 1 84 ? -9.352 -0.510 15.734 1.00 95.31 84 ILE A C 1
ATOM 651 O O . ILE A 1 84 ? -9.777 -1.396 14.995 1.00 95.31 84 ILE A O 1
ATOM 655 N N . GLY A 1 85 ? -8.646 0.525 15.280 1.00 95.38 85 GLY A N 1
ATOM 656 C CA . GLY A 1 85 ? -8.215 0.676 13.891 1.00 95.38 85 GLY A CA 1
ATOM 657 C C . GLY A 1 85 ? -6.717 0.432 13.723 1.00 95.38 85 GLY A C 1
ATOM 658 O O . GLY A 1 85 ? -5.914 0.862 14.553 1.00 95.38 85 GLY A O 1
ATOM 659 N N . ILE A 1 86 ? -6.319 -0.225 12.631 1.00 95.75 86 ILE A N 1
ATOM 660 C CA . ILE A 1 86 ? -4.920 -0.637 12.428 1.00 95.75 86 ILE A CA 1
ATOM 661 C C . ILE A 1 86 ? -3.959 0.534 12.138 1.00 95.75 86 ILE A C 1
ATOM 663 O O . ILE A 1 86 ? -2.765 0.440 12.426 1.00 95.75 86 ILE A O 1
ATOM 667 N N . ILE A 1 87 ? -4.462 1.653 11.597 1.00 96.81 87 ILE A N 1
ATOM 668 C CA . ILE A 1 87 ? -3.652 2.844 11.276 1.00 96.81 87 ILE A CA 1
ATOM 669 C C . ILE A 1 87 ? -3.021 3.440 12.538 1.00 96.81 87 ILE A C 1
ATOM 671 O O . ILE A 1 87 ? -1.825 3.737 12.531 1.00 96.81 87 ILE A O 1
ATOM 675 N N . ASP A 1 88 ? -3.789 3.584 13.622 1.00 94.06 88 ASP A N 1
ATOM 676 C CA . ASP A 1 88 ? -3.302 4.169 14.878 1.00 94.06 88 ASP A CA 1
ATOM 677 C C . ASP A 1 88 ? -2.200 3.294 15.499 1.00 94.06 88 ASP A C 1
ATOM 679 O O . ASP A 1 88 ? -1.118 3.787 15.820 1.00 94.06 88 ASP A O 1
ATOM 683 N N . ALA A 1 89 ? -2.422 1.975 15.540 1.00 92.00 89 ALA A N 1
ATOM 684 C CA . ALA A 1 89 ? -1.453 1.005 16.050 1.00 92.00 89 ALA A CA 1
ATOM 685 C C . ALA A 1 89 ? -0.146 0.984 15.233 1.00 92.00 89 ALA A C 1
ATOM 687 O O . ALA A 1 89 ? 0.951 0.985 15.803 1.00 92.00 89 ALA A O 1
ATOM 688 N N . GLY A 1 90 ? -0.250 0.999 13.898 1.00 94.19 90 GLY A N 1
ATOM 689 C CA . GLY A 1 90 ? 0.914 1.050 13.009 1.00 94.19 90 GLY A CA 1
ATOM 690 C C . GLY A 1 90 ? 1.688 2.365 13.125 1.00 94.19 90 GLY A C 1
ATOM 691 O O . GLY A 1 90 ? 2.917 2.357 13.132 1.00 94.19 90 GLY A O 1
ATOM 692 N N . SER A 1 91 ? 0.978 3.485 13.281 1.00 95.62 91 SER A N 1
ATOM 693 C CA . SER A 1 91 ? 1.577 4.815 13.443 1.00 95.62 91 SER A CA 1
ATOM 694 C C . SER A 1 91 ? 2.342 4.941 14.755 1.00 95.62 91 SER A C 1
ATOM 696 O O . SER A 1 91 ? 3.487 5.387 14.746 1.00 95.62 91 SER A O 1
ATOM 698 N N . LYS A 1 92 ? 1.749 4.487 15.867 1.00 94.56 92 LYS A N 1
ATOM 699 C CA . LYS A 1 92 ? 2.419 4.444 17.171 1.00 94.56 92 LYS A CA 1
ATOM 700 C C . LYS A 1 92 ? 3.706 3.620 17.111 1.00 94.56 92 LYS A C 1
ATOM 702 O O . LYS A 1 92 ? 4.769 4.118 17.455 1.00 94.56 92 LYS A O 1
ATOM 707 N N . SER A 1 93 ? 3.622 2.405 16.565 1.00 93.62 93 SER A N 1
ATOM 708 C CA . SER A 1 93 ? 4.779 1.506 16.447 1.00 93.62 93 SER A CA 1
ATOM 709 C C . SER A 1 93 ? 5.920 2.115 15.621 1.00 93.62 93 SER A C 1
ATOM 711 O O . SER A 1 93 ? 7.093 1.897 15.915 1.00 93.62 93 SER A O 1
ATOM 713 N N . ALA A 1 94 ? 5.595 2.886 14.580 1.00 93.69 94 ALA A N 1
ATOM 714 C CA . ALA A 1 94 ? 6.599 3.550 13.758 1.00 93.69 94 ALA A CA 1
ATOM 715 C C . ALA A 1 94 ? 7.289 4.713 14.498 1.00 93.69 94 ALA A C 1
ATOM 717 O O . ALA A 1 94 ? 8.495 4.906 14.336 1.00 93.69 94 ALA A O 1
ATOM 718 N N . VAL A 1 95 ? 6.553 5.452 15.335 1.00 93.00 95 VAL A N 1
ATOM 719 C CA . VAL A 1 95 ? 7.110 6.500 16.209 1.00 93.00 95 VAL A CA 1
ATOM 720 C C . VAL A 1 95 ? 7.992 5.888 17.305 1.00 93.00 95 VAL A C 1
ATOM 722 O O . VAL A 1 95 ? 9.136 6.317 17.461 1.00 93.00 95 VAL A O 1
ATOM 725 N N . ASP A 1 96 ? 7.533 4.822 17.968 1.00 91.56 96 ASP A N 1
ATOM 726 C CA . ASP A 1 96 ? 8.319 4.070 18.960 1.00 91.56 96 ASP A CA 1
ATOM 727 C C . ASP A 1 96 ? 9.648 3.568 18.356 1.00 91.56 96 ASP A C 1
ATOM 729 O O . ASP A 1 96 ? 10.720 3.647 18.969 1.00 91.56 96 ASP A O 1
ATOM 733 N N . LEU A 1 97 ? 9.605 3.085 17.108 1.00 90.00 97 LEU A N 1
ATOM 734 C CA . LEU A 1 97 ? 10.786 2.596 16.401 1.00 90.00 97 LEU A CA 1
ATOM 735 C C . LEU A 1 97 ? 11.803 3.714 16.136 1.00 90.00 97 LEU A C 1
ATOM 737 O O . LEU A 1 97 ? 12.991 3.492 16.371 1.00 90.00 97 LEU A O 1
ATOM 741 N N . LEU A 1 98 ? 11.364 4.914 15.724 1.00 86.19 98 LEU A N 1
ATOM 742 C CA . LEU A 1 98 ? 12.249 6.081 15.561 1.00 86.19 98 LEU A CA 1
ATOM 743 C C . LEU A 1 98 ? 13.036 6.385 16.841 1.00 86.19 98 LEU A C 1
ATOM 745 O O . LEU A 1 98 ? 14.231 6.684 16.771 1.00 86.19 98 LEU A O 1
ATOM 749 N N . ASN A 1 99 ? 12.362 6.280 17.987 1.00 79.62 99 ASN A N 1
ATOM 750 C CA . ASN A 1 99 ? 12.948 6.447 19.311 1.00 79.62 99 ASN A CA 1
ATOM 751 C C . ASN A 1 99 ? 14.029 5.398 19.581 1.00 79.62 99 ASN A C 1
ATOM 753 O O . ASN A 1 99 ? 15.166 5.735 19.913 1.00 79.62 99 ASN A O 1
ATOM 757 N N . SER A 1 100 ? 13.695 4.123 19.371 1.00 83.31 100 SER A N 1
ATOM 758 C CA . SER A 1 100 ? 14.599 3.006 19.663 1.00 83.31 100 SER A CA 1
ATOM 759 C C . SER A 1 100 ? 15.891 3.018 18.834 1.00 83.31 100 SER A C 1
ATOM 761 O O . SER A 1 100 ? 16.941 2.619 19.335 1.00 83.31 100 SER A O 1
ATOM 763 N N . VAL A 1 101 ? 15.841 3.515 17.592 1.00 80.06 101 VAL A N 1
ATOM 764 C CA . VAL A 1 101 ? 17.014 3.601 16.702 1.00 80.06 101 VAL A CA 1
ATOM 765 C C . VAL A 1 101 ? 17.751 4.941 16.802 1.00 80.06 101 VAL A C 1
ATOM 767 O O . VAL A 1 101 ? 18.735 5.154 16.096 1.00 80.06 101 VAL A O 1
ATOM 770 N N . GLY A 1 102 ? 17.289 5.865 17.654 1.00 76.44 102 GLY A N 1
ATOM 771 C CA . GLY A 1 102 ? 17.901 7.185 17.832 1.00 76.44 102 GLY A CA 1
ATOM 772 C C . GLY A 1 102 ? 17.899 8.044 16.562 1.00 76.44 102 GLY A C 1
ATOM 773 O O . GLY A 1 102 ? 18.795 8.873 16.373 1.00 76.44 102 GLY A O 1
ATOM 774 N N . SER A 1 103 ? 16.925 7.838 15.669 1.00 78.56 103 SER A N 1
ATOM 775 C CA . SER A 1 103 ? 16.877 8.518 14.372 1.00 78.56 103 SER A CA 1
ATOM 776 C C . SER A 1 103 ? 16.650 10.024 14.551 1.00 78.56 103 SER A C 1
ATOM 778 O O . SER A 1 103 ? 15.585 10.466 14.990 1.00 78.56 103 SER A O 1
ATOM 780 N N . LYS A 1 104 ? 17.614 10.832 14.103 1.00 77.00 104 LYS A N 1
ATOM 781 C CA . LYS A 1 104 ? 17.525 12.303 14.135 1.00 77.00 104 LYS A CA 1
ATOM 782 C C . LYS A 1 104 ? 16.782 12.898 12.936 1.00 77.00 104 LYS A C 1
ATOM 784 O O . LYS A 1 104 ? 16.270 14.011 13.030 1.00 77.00 104 LYS A O 1
ATOM 789 N N . ASP A 1 105 ? 16.678 12.147 11.842 1.00 79.88 105 ASP A N 1
ATOM 790 C CA . ASP A 1 105 ? 16.181 12.661 10.564 1.00 79.88 105 ASP A CA 1
ATOM 791 C C . ASP A 1 105 ? 14.656 12.633 10.437 1.00 79.88 105 ASP A C 1
ATOM 793 O O . ASP A 1 105 ? 14.102 13.507 9.770 1.00 79.88 105 ASP A O 1
ATOM 797 N N . ARG A 1 106 ? 13.987 11.721 11.164 1.00 85.62 106 ARG A N 1
ATOM 798 C CA . ARG A 1 106 ? 12.530 11.716 11.431 1.00 85.62 106 ARG A CA 1
ATOM 799 C C . ARG A 1 106 ? 11.668 11.728 10.168 1.00 85.62 106 ARG A C 1
ATOM 801 O O . ARG A 1 106 ? 10.656 12.423 10.107 1.00 85.62 106 ARG A O 1
ATOM 808 N N . VAL A 1 107 ? 12.070 10.952 9.166 1.00 91.81 107 VAL A N 1
ATOM 809 C CA . VAL A 1 107 ? 11.281 10.696 7.957 1.00 91.81 107 VAL A CA 1
ATOM 810 C C . VAL A 1 107 ? 10.686 9.291 8.049 1.00 91.81 107 VAL A C 1
ATOM 812 O O . VAL A 1 107 ? 11.435 8.327 8.183 1.00 91.81 107 VAL A O 1
ATOM 815 N N . ILE A 1 108 ? 9.359 9.177 7.978 1.00 94.38 108 ILE A N 1
ATOM 816 C CA . ILE A 1 108 ? 8.628 7.904 7.886 1.00 94.38 108 ILE A CA 1
ATOM 817 C C . ILE A 1 108 ? 8.073 7.756 6.470 1.00 94.38 108 ILE A C 1
ATOM 819 O O . ILE A 1 108 ? 7.370 8.639 5.968 1.00 94.38 108 ILE A O 1
ATOM 823 N N . GLY A 1 109 ? 8.376 6.623 5.839 1.00 96.06 109 GLY A N 1
ATOM 824 C CA . GLY A 1 109 ? 7.753 6.218 4.583 1.00 96.06 109 GLY A CA 1
ATOM 825 C C . GLY A 1 109 ? 6.454 5.455 4.835 1.00 96.06 109 GLY A C 1
ATOM 826 O O . GLY A 1 109 ? 6.360 4.674 5.778 1.00 96.06 109 GLY A O 1
ATOM 827 N N . VAL A 1 110 ? 5.449 5.636 3.985 1.00 97.69 110 VAL A N 1
ATOM 828 C CA . VAL A 1 110 ? 4.198 4.867 4.040 1.00 97.69 110 VAL A CA 1
ATOM 829 C C . VAL A 1 110 ? 3.900 4.314 2.654 1.00 97.69 110 VAL A C 1
ATOM 831 O O . VAL A 1 110 ? 3.665 5.081 1.722 1.00 97.69 110 VAL A O 1
ATOM 834 N N . LEU A 1 111 ? 3.889 2.988 2.525 1.00 97.62 111 LEU A N 1
ATOM 835 C CA . LEU A 1 111 ? 3.346 2.284 1.363 1.00 97.62 111 LEU A CA 1
ATOM 836 C C . LEU A 1 111 ? 1.937 1.825 1.708 1.00 97.62 111 LEU A C 1
ATOM 838 O O . LEU A 1 111 ? 1.787 0.935 2.537 1.00 97.62 111 LEU A O 1
ATOM 842 N N . ALA A 1 112 ? 0.906 2.389 1.086 1.00 97.12 112 ALA A N 1
ATOM 843 C CA . ALA A 1 112 ? -0.487 2.014 1.351 1.00 97.12 112 ALA A CA 1
ATOM 844 C C . ALA A 1 112 ? -1.307 1.955 0.056 1.00 97.12 112 ALA A C 1
ATOM 846 O O . ALA A 1 112 ? -0.760 2.146 -1.026 1.00 97.12 112 ALA A O 1
ATOM 847 N N . THR A 1 113 ? -2.598 1.636 0.135 1.00 95.25 113 THR A N 1
ATOM 848 C CA . THR A 1 113 ? -3.510 1.786 -1.014 1.00 95.25 113 THR A CA 1
ATOM 849 C C . THR A 1 113 ? -3.784 3.263 -1.306 1.00 95.25 113 THR A C 1
ATOM 851 O O . THR A 1 113 ? -3.571 4.127 -0.455 1.00 95.25 113 THR A O 1
ATOM 854 N N . GLU A 1 114 ? -4.291 3.547 -2.499 1.00 93.06 114 GLU A N 1
ATOM 855 C CA . GLU A 1 114 ? -4.663 4.869 -2.999 1.00 93.06 114 GLU A CA 1
ATOM 856 C C . GLU A 1 114 ? -5.594 5.581 -2.015 1.00 93.06 114 GLU A C 1
ATOM 858 O O . GLU A 1 114 ? -5.252 6.655 -1.526 1.00 93.06 114 GLU A O 1
ATOM 863 N N . GLY A 1 115 ? -6.698 4.935 -1.631 1.00 93.25 115 GLY A N 1
ATOM 864 C CA . GLY A 1 115 ? -7.664 5.471 -0.676 1.00 93.25 115 GLY A CA 1
ATOM 865 C C . GLY A 1 115 ? -7.065 5.710 0.709 1.00 93.25 115 GLY A C 1
ATOM 866 O O . GLY A 1 115 ? -7.330 6.737 1.322 1.00 93.25 115 GLY A O 1
ATOM 867 N N . THR A 1 116 ? -6.195 4.817 1.195 1.00 96.00 116 THR A N 1
ATOM 868 C CA . THR A 1 116 ? -5.511 5.029 2.486 1.00 96.00 116 THR A CA 1
ATOM 869 C C . THR A 1 116 ? -4.571 6.234 2.434 1.00 96.00 116 THR A C 1
ATOM 871 O O . THR A 1 116 ? -4.480 6.990 3.398 1.00 96.00 116 THR A O 1
ATOM 874 N N . CYS A 1 117 ? -3.856 6.424 1.322 1.00 96.12 117 CYS A N 1
ATOM 875 C CA . CYS A 1 117 ? -2.999 7.591 1.144 1.00 96.12 117 CYS A CA 1
ATOM 876 C C . CYS A 1 117 ? -3.814 8.884 1.029 1.00 96.12 117 CYS A C 1
ATOM 878 O O . CYS A 1 117 ? -3.442 9.884 1.645 1.00 96.12 117 CYS A O 1
ATOM 880 N N . ALA A 1 118 ? -4.909 8.859 0.264 1.00 94.31 118 ALA A N 1
ATOM 881 C CA . ALA A 1 118 ? -5.783 10.006 0.037 1.00 94.31 118 ALA A CA 1
ATOM 882 C C . ALA A 1 118 ? -6.483 10.476 1.320 1.00 94.31 118 ALA A C 1
ATOM 884 O O . ALA A 1 118 ? -6.643 11.676 1.525 1.00 94.31 118 ALA A O 1
ATOM 885 N N . SER A 1 119 ? -6.805 9.552 2.232 1.00 94.69 119 SER A N 1
ATOM 886 C CA . SER A 1 119 ? -7.468 9.879 3.497 1.00 94.69 119 SER A CA 1
ATOM 887 C C . SER A 1 119 ? -6.595 10.653 4.495 1.00 94.69 119 SER A C 1
ATOM 889 O O . SER A 1 119 ? -7.102 11.073 5.528 1.00 94.69 119 SER A O 1
ATOM 891 N N . ASN A 1 120 ? -5.277 10.758 4.269 1.00 95.44 120 ASN A N 1
ATOM 892 C CA . ASN A 1 120 ? -4.298 11.270 5.242 1.00 95.44 120 ASN A CA 1
ATOM 893 C C . ASN A 1 120 ? -4.287 10.566 6.616 1.00 95.44 120 ASN A C 1
ATOM 895 O O . ASN A 1 120 ? -3.657 11.061 7.554 1.00 95.44 120 ASN A O 1
ATOM 899 N N . GLY A 1 121 ? -4.865 9.364 6.727 1.00 95.75 121 GLY A N 1
ATOM 900 C CA . GLY A 1 121 ? -4.995 8.669 8.012 1.00 95.75 121 GLY A CA 1
ATOM 901 C C . GLY A 1 121 ? -3.647 8.395 8.689 1.00 95.75 121 GLY A C 1
ATOM 902 O O . GLY A 1 121 ? -3.496 8.606 9.891 1.00 95.75 121 GLY A O 1
ATOM 903 N N . TYR A 1 122 ? -2.633 7.978 7.921 1.00 97.56 122 TYR A N 1
ATOM 904 C CA . TYR A 1 122 ? -1.280 7.779 8.451 1.00 97.56 122 TYR A CA 1
ATOM 905 C C . TYR A 1 122 ? -0.578 9.086 8.843 1.00 97.56 122 TYR A C 1
ATOM 907 O O . TYR A 1 122 ? -0.116 9.162 9.981 1.00 97.56 122 TYR A O 1
ATOM 915 N N . PRO A 1 123 ? -0.470 10.112 7.973 1.00 96.88 123 PRO A N 1
ATOM 916 C CA . PRO A 1 123 ? 0.100 11.402 8.356 1.00 96.88 123 PRO A CA 1
ATOM 917 C C . PRO A 1 123 ? -0.473 11.972 9.656 1.00 96.88 123 PRO A C 1
ATOM 919 O O . PRO A 1 123 ? 0.295 12.379 10.529 1.00 96.88 123 PRO A O 1
ATOM 922 N N . GLU A 1 124 ? -1.796 11.959 9.815 1.00 95.94 124 GLU A N 1
ATOM 923 C CA . GLU A 1 124 ? -2.463 12.495 11.003 1.00 95.94 124 GLU A CA 1
ATOM 924 C C . GLU A 1 124 ? -2.164 11.668 12.258 1.00 95.94 124 GLU A C 1
ATOM 926 O O . GLU A 1 124 ? -1.757 12.222 13.285 1.00 95.94 124 GLU A O 1
ATOM 931 N N . ALA A 1 125 ? -2.288 10.339 12.173 1.00 96.00 125 ALA A N 1
ATOM 932 C CA . ALA A 1 125 ? -2.015 9.447 13.295 1.00 96.00 125 ALA A CA 1
ATOM 933 C C . ALA A 1 125 ? -0.537 9.491 13.724 1.00 96.00 125 ALA A C 1
ATOM 935 O O . ALA A 1 125 ? -0.242 9.600 14.916 1.00 96.00 125 ALA A O 1
ATOM 936 N N . ILE A 1 126 ? 0.403 9.484 12.774 1.00 96.06 126 ILE A N 1
ATOM 937 C CA . ILE A 1 126 ? 1.841 9.628 13.051 1.00 96.06 126 ILE A CA 1
ATOM 938 C C . ILE A 1 126 ? 2.114 10.971 13.730 1.00 96.06 126 ILE A C 1
ATOM 940 O O . ILE A 1 126 ? 2.788 11.016 14.756 1.00 96.06 126 ILE A O 1
ATOM 944 N N . GLN A 1 127 ? 1.575 12.069 13.192 1.00 94.94 127 GLN A N 1
ATOM 945 C CA . GLN A 1 127 ? 1.788 13.406 13.744 1.00 94.94 127 GLN A CA 1
ATOM 946 C C . GLN A 1 127 ? 1.243 13.533 15.172 1.00 94.94 127 GLN A C 1
ATOM 948 O O . GLN A 1 127 ? 1.855 14.223 15.994 1.00 94.94 127 GLN A O 1
ATOM 953 N N . LYS A 1 128 ? 0.114 12.879 15.467 1.00 94.44 128 LYS A N 1
ATOM 954 C CA . LYS A 1 128 ? -0.490 12.801 16.801 1.00 94.44 128 LYS A CA 1
ATOM 955 C C . LYS A 1 128 ? 0.418 12.063 17.786 1.00 94.44 128 LYS A C 1
ATOM 957 O O . LYS A 1 128 ? 0.784 12.647 18.803 1.00 94.44 128 LYS A O 1
ATOM 962 N N . HIS A 1 129 ? 0.813 10.822 17.484 1.00 94.38 129 HIS A N 1
ATOM 963 C CA . HIS A 1 129 ? 1.687 10.031 18.368 1.00 94.38 129 HIS A CA 1
ATOM 964 C C . HIS A 1 129 ? 3.044 10.705 18.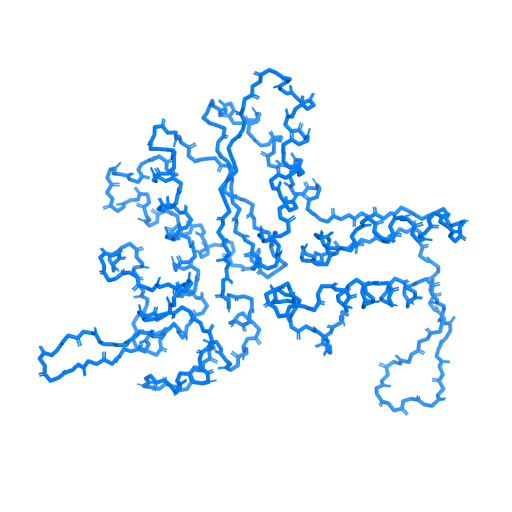566 1.00 94.38 129 HIS A C 1
ATOM 966 O O . HIS A 1 129 ? 3.500 10.876 19.692 1.00 94.38 129 HIS A O 1
ATOM 972 N N . PHE A 1 130 ? 3.632 11.219 17.488 1.00 92.94 130 PHE A N 1
ATOM 973 C CA . PHE A 1 130 ? 4.914 11.905 17.549 1.00 92.94 130 PHE A CA 1
ATOM 974 C C . PHE A 1 130 ? 4.878 13.179 18.407 1.00 92.94 130 PHE A C 1
ATOM 976 O O . PHE A 1 130 ? 5.821 13.430 19.149 1.00 92.94 130 PHE A O 1
ATOM 983 N N . LYS A 1 131 ? 3.805 13.985 18.367 1.00 92.31 131 LYS A N 1
ATOM 984 C CA . LYS A 1 131 ? 3.674 15.170 19.243 1.00 92.31 131 LYS A CA 1
ATOM 985 C C . LYS A 1 131 ? 3.597 14.804 20.724 1.00 92.31 131 LYS A C 1
ATOM 987 O O . LYS A 1 131 ? 4.103 15.561 21.550 1.00 92.31 131 LYS A O 1
ATOM 992 N N . ASN A 1 132 ? 2.972 13.675 21.052 1.00 89.19 132 ASN A N 1
ATOM 993 C CA . ASN A 1 132 ? 2.872 13.209 22.434 1.00 89.19 132 ASN A CA 1
ATOM 994 C C . ASN A 1 132 ? 4.248 12.847 23.007 1.00 89.19 132 ASN A C 1
ATOM 996 O O . ASN A 1 132 ? 4.491 13.069 24.190 1.00 89.19 132 ASN A O 1
ATOM 1000 N N . GLU A 1 133 ? 5.150 12.339 22.166 1.00 86.25 133 GLU A N 1
ATOM 1001 C CA . GLU A 1 133 ? 6.500 11.932 22.567 1.00 86.25 133 GLU A CA 1
ATOM 1002 C C . GLU A 1 133 ? 7.553 13.046 22.411 1.00 86.25 133 GLU A C 1
ATOM 1004 O O . GLU A 1 133 ? 8.447 13.164 23.244 1.00 86.25 133 GLU A O 1
ATOM 1009 N N . PHE A 1 134 ? 7.440 13.903 21.386 1.00 84.06 134 PHE A N 1
ATOM 1010 C CA . PHE A 1 134 ? 8.478 14.862 20.973 1.00 84.06 134 PHE A CA 1
ATOM 1011 C C . PHE A 1 134 ? 7.940 16.284 20.741 1.00 84.06 134 PHE A C 1
ATOM 1013 O O . PHE A 1 134 ? 8.182 16.887 19.696 1.00 84.06 134 PHE A O 1
ATOM 1020 N N . GLN A 1 135 ? 7.207 16.822 21.716 1.00 79.19 135 GLN A N 1
ATOM 1021 C CA . GLN A 1 135 ? 6.427 18.077 21.689 1.00 79.19 135 GLN A CA 1
ATOM 1022 C C . GLN A 1 135 ? 6.882 19.197 20.724 1.00 79.19 135 GLN A C 1
ATOM 1024 O O . GLN A 1 135 ? 6.040 19.794 20.052 1.00 79.19 135 GLN A O 1
ATOM 1029 N N . HIS A 1 136 ? 8.179 19.516 20.654 1.00 78.44 136 HIS A N 1
ATOM 1030 C CA . HIS A 1 136 ? 8.706 20.656 19.885 1.00 78.44 136 HIS A CA 1
ATOM 1031 C C . HIS A 1 136 ? 9.392 20.292 18.563 1.00 78.44 136 HIS A C 1
ATOM 1033 O O . HIS A 1 136 ? 9.927 21.165 17.879 1.00 78.44 136 HIS A O 1
ATOM 1039 N N . GLU A 1 137 ? 9.389 19.021 18.186 1.00 84.75 137 GLU A N 1
ATOM 1040 C CA . GLU A 1 137 ? 10.108 18.544 17.014 1.00 84.75 137 GLU A CA 1
ATOM 1041 C C . GLU A 1 137 ? 9.172 18.310 15.828 1.00 84.75 137 GLU A C 1
ATOM 1043 O O . GLU A 1 137 ? 7.944 18.350 15.941 1.00 84.75 137 GLU A O 1
ATOM 1048 N N . LYS A 1 138 ? 9.756 18.094 14.647 1.00 86.00 138 LYS A N 1
ATOM 1049 C CA . LYS A 1 138 ? 9.004 17.854 13.412 1.00 86.00 138 LYS A CA 1
ATOM 1050 C C . LYS A 1 138 ? 9.284 16.455 12.888 1.00 86.00 138 LYS A C 1
ATOM 1052 O O . LYS A 1 138 ? 10.433 16.015 12.867 1.00 86.00 138 LYS A O 1
ATOM 1057 N N . ILE A 1 139 ? 8.223 15.803 12.433 1.00 91.69 139 ILE A N 1
ATOM 1058 C CA . ILE A 1 139 ? 8.265 14.541 11.704 1.00 91.69 139 ILE A CA 1
ATOM 1059 C C . ILE A 1 139 ? 7.833 14.794 10.265 1.00 91.69 139 ILE A C 1
ATOM 1061 O O . ILE A 1 139 ? 6.981 15.643 10.004 1.00 91.69 139 ILE A O 1
ATOM 1065 N N . MET A 1 140 ? 8.449 14.086 9.329 1.00 93.62 140 MET A N 1
ATOM 1066 C CA . MET A 1 140 ? 8.067 14.102 7.924 1.00 93.62 140 MET A CA 1
ATOM 1067 C C . MET A 1 140 ? 7.471 12.752 7.571 1.00 93.62 140 MET A C 1
ATOM 1069 O O . MET A 1 140 ? 8.053 11.711 7.869 1.00 93.62 140 MET A O 1
ATOM 1073 N N . VAL A 1 141 ? 6.313 12.780 6.925 1.00 95.56 141 VAL A N 1
ATOM 1074 C CA . VAL A 1 141 ? 5.630 11.582 6.447 1.00 95.56 141 VAL A CA 1
ATOM 1075 C C . VAL A 1 141 ? 5.547 11.672 4.935 1.00 95.56 141 VAL A C 1
ATOM 1077 O O . VAL A 1 141 ? 5.004 12.636 4.392 1.00 95.56 141 VAL A O 1
ATOM 1080 N N . VAL A 1 142 ? 6.095 10.673 4.247 1.00 96.19 142 VAL A N 1
ATOM 1081 C CA . VAL A 1 142 ? 6.011 10.569 2.789 1.00 96.19 142 VAL A CA 1
ATOM 1082 C C . VAL A 1 142 ? 5.211 9.329 2.437 1.00 96.19 142 VAL A C 1
ATOM 1084 O O . VAL A 1 142 ? 5.593 8.211 2.768 1.00 96.19 142 VAL A O 1
ATOM 1087 N N . GLN A 1 143 ? 4.085 9.546 1.762 1.00 96.88 143 GLN A N 1
ATOM 1088 C CA . GLN A 1 143 ? 3.193 8.481 1.330 1.00 96.88 143 GLN A CA 1
ATOM 1089 C C . GLN A 1 143 ? 3.421 8.134 -0.142 1.00 96.88 143 GLN A C 1
ATOM 1091 O O . GLN A 1 143 ? 3.600 9.019 -0.987 1.00 96.88 143 GLN A O 1
ATOM 1096 N N . GLN A 1 144 ? 3.342 6.846 -0.450 1.00 96.69 144 GLN A N 1
ATOM 1097 C CA . GLN A 1 144 ? 3.298 6.314 -1.799 1.00 96.69 144 GLN A CA 1
ATOM 1098 C C . GLN A 1 144 ? 2.148 5.312 -1.904 1.00 96.69 144 GLN A C 1
ATOM 1100 O O . GLN A 1 144 ? 2.139 4.274 -1.240 1.00 96.69 144 GLN A O 1
ATOM 1105 N N . ALA A 1 145 ? 1.195 5.634 -2.775 1.00 95.75 145 ALA A N 1
ATOM 1106 C CA . ALA A 1 145 ? 0.101 4.741 -3.108 1.00 95.75 145 ALA A CA 1
ATOM 1107 C C . ALA A 1 145 ? 0.610 3.561 -3.950 1.00 95.75 145 ALA A C 1
ATOM 1109 O O . ALA A 1 145 ? 1.364 3.747 -4.910 1.00 95.75 145 ALA A O 1
ATOM 1110 N N . GLY A 1 146 ? 0.194 2.354 -3.586 1.00 93.56 146 GLY A N 1
ATOM 1111 C CA . GLY A 1 146 ? 0.490 1.111 -4.286 1.00 93.56 146 GLY A CA 1
ATOM 1112 C C . GLY A 1 146 ? -0.582 0.771 -5.309 1.00 93.56 146 GLY A C 1
ATOM 1113 O O . GLY A 1 146 ? -1.263 -0.240 -5.154 1.00 93.56 146 GLY A O 1
ATOM 1114 N N . ILE A 1 147 ? -0.727 1.626 -6.327 1.00 90.56 147 ILE A N 1
ATOM 1115 C CA . ILE A 1 147 ? -1.727 1.482 -7.392 1.00 90.56 147 ILE A CA 1
ATOM 1116 C C . ILE A 1 147 ? -1.702 0.071 -7.980 1.00 90.56 147 ILE A C 1
ATOM 1118 O O . ILE A 1 147 ? -0.694 -0.381 -8.521 1.00 90.56 147 ILE A O 1
ATOM 1122 N N . GLY A 1 148 ? -2.815 -0.642 -7.831 1.00 91.31 148 GLY A N 1
ATOM 1123 C CA . GLY A 1 148 ? -2.962 -1.998 -8.352 1.00 91.31 148 GLY A CA 1
ATOM 1124 C C . GLY A 1 148 ? -2.128 -3.083 -7.678 1.00 91.31 148 GLY A C 1
ATOM 1125 O O . GLY A 1 148 ? -2.276 -4.240 -8.048 1.00 91.31 148 GLY A O 1
ATOM 1126 N N . LEU A 1 149 ? -1.299 -2.777 -6.673 1.00 96.12 149 LEU A N 1
ATOM 1127 C CA . LEU A 1 149 ? -0.480 -3.791 -6.004 1.00 96.12 149 LEU A CA 1
ATOM 1128 C C . LEU A 1 149 ? -1.348 -4.798 -5.237 1.00 96.12 149 LEU A C 1
ATOM 1130 O O . LEU A 1 149 ? -1.100 -5.995 -5.319 1.00 96.12 149 LEU A O 1
ATOM 1134 N N . ALA A 1 150 ? -2.378 -4.333 -4.522 1.00 94.00 150 ALA A N 1
ATOM 1135 C CA . ALA A 1 150 ? -3.318 -5.233 -3.847 1.00 94.00 150 ALA A CA 1
ATOM 1136 C C . ALA A 1 150 ? -4.079 -6.112 -4.858 1.00 94.00 150 ALA A C 1
ATOM 1138 O O . ALA A 1 150 ? -4.072 -7.328 -4.725 1.00 94.00 150 ALA A O 1
ATOM 1139 N N . GLY A 1 151 ? -4.621 -5.513 -5.926 1.00 93.44 151 GLY A N 1
ATOM 1140 C CA . GLY A 1 151 ? -5.304 -6.264 -6.987 1.00 93.44 151 GLY A CA 1
ATOM 1141 C C . GLY A 1 151 ? -4.384 -7.258 -7.704 1.00 93.44 151 GLY A C 1
ATOM 1142 O O . GLY A 1 151 ? -4.785 -8.382 -7.979 1.00 93.44 151 GLY A O 1
ATOM 1143 N N . ALA A 1 152 ? -3.120 -6.897 -7.939 1.00 95.50 152 ALA A N 1
ATOM 1144 C CA . ALA A 1 152 ? -2.120 -7.808 -8.484 1.00 95.50 152 ALA A CA 1
ATOM 1145 C C . ALA A 1 152 ? -1.847 -8.994 -7.546 1.00 95.50 152 ALA A C 1
ATOM 1147 O O . ALA A 1 152 ? -1.685 -10.115 -8.015 1.00 95.50 152 ALA A O 1
ATOM 1148 N N . ILE A 1 153 ? -1.797 -8.767 -6.230 1.00 95.44 153 ILE A N 1
ATOM 1149 C CA . ILE A 1 153 ? -1.637 -9.840 -5.236 1.00 95.44 153 ILE A CA 1
ATOM 1150 C C . ILE A 1 153 ? -2.844 -10.786 -5.256 1.00 95.44 153 ILE A C 1
ATOM 1152 O O . ILE A 1 153 ? -2.654 -12.000 -5.198 1.00 95.44 153 ILE A O 1
ATOM 1156 N N . ASP A 1 154 ? -4.050 -10.242 -5.417 1.00 93.00 154 ASP A N 1
ATOM 1157 C CA . ASP A 1 154 ? -5.297 -11.012 -5.489 1.00 93.00 154 ASP A CA 1
ATOM 1158 C C . ASP A 1 154 ? -5.515 -11.704 -6.848 1.00 93.00 154 ASP A C 1
ATOM 1160 O O . ASP A 1 154 ? -6.451 -12.487 -7.009 1.00 93.00 154 ASP A O 1
ATOM 1164 N N . GLY A 1 155 ? -4.649 -11.452 -7.835 1.00 93.56 155 GLY A N 1
ATOM 1165 C CA . GLY A 1 155 ? -4.779 -12.024 -9.175 1.00 93.56 155 GLY A CA 1
ATOM 1166 C C . GLY A 1 155 ? -5.873 -11.381 -10.026 1.00 93.56 155 GLY A C 1
ATOM 1167 O O . GLY A 1 155 ? -6.342 -12.006 -10.977 1.00 93.56 155 GLY A O 1
ATOM 1168 N N . ASP A 1 156 ? -6.278 -10.150 -9.708 1.00 93.25 156 ASP A N 1
ATOM 1169 C CA . ASP A 1 156 ? -7.225 -9.389 -10.517 1.00 93.25 156 ASP A CA 1
ATOM 1170 C C . ASP A 1 156 ? -6.649 -9.178 -11.922 1.00 93.25 156 ASP A C 1
ATOM 1172 O O . ASP A 1 156 ? -5.569 -8.599 -12.117 1.00 93.25 156 ASP A O 1
ATOM 1176 N N . ILE A 1 157 ? -7.409 -9.649 -12.913 1.00 94.38 157 ILE A N 1
ATOM 1177 C CA . ILE A 1 157 ? -7.017 -9.608 -14.314 1.00 94.38 157 ILE A CA 1
ATOM 1178 C C . ILE A 1 157 ? -6.796 -8.180 -14.803 1.00 94.38 157 ILE A C 1
ATOM 1180 O O . ILE A 1 157 ? -5.982 -7.966 -15.694 1.00 94.38 157 ILE A O 1
ATOM 1184 N N . ASN A 1 158 ? -7.417 -7.176 -14.186 1.00 94.12 158 ASN A N 1
ATOM 1185 C CA . ASN A 1 158 ? -7.184 -5.779 -14.545 1.00 94.12 158 ASN A CA 1
ATOM 1186 C C . ASN A 1 158 ? -5.752 -5.304 -14.230 1.00 94.12 158 ASN A C 1
ATOM 1188 O O . ASN A 1 158 ? -5.304 -4.278 -14.742 1.00 94.12 158 ASN A O 1
ATOM 1192 N N . TYR A 1 159 ? -5.002 -6.061 -13.424 1.00 95.44 159 TYR A N 1
ATOM 1193 C CA . TYR A 1 159 ? -3.648 -5.718 -12.994 1.00 95.44 159 TYR A CA 1
ATOM 1194 C C . TYR A 1 159 ? -2.590 -6.705 -13.442 1.00 95.44 159 TYR A C 1
ATOM 1196 O O . TYR A 1 159 ? -1.510 -6.269 -13.841 1.00 95.44 159 TYR A O 1
ATOM 1204 N N . ILE A 1 160 ? -2.889 -8.005 -13.400 1.00 96.06 160 ILE A N 1
ATOM 1205 C CA . ILE A 1 160 ? -1.975 -9.048 -13.861 1.00 96.06 160 ILE A CA 1
ATOM 1206 C C . ILE A 1 160 ? -2.708 -10.117 -14.667 1.00 96.06 160 ILE A C 1
ATOM 1208 O O . ILE A 1 160 ? -3.769 -10.601 -14.301 1.00 96.06 160 ILE A O 1
ATOM 1212 N N . GLU A 1 161 ? -2.093 -10.543 -15.759 1.00 97.00 161 GLU A N 1
ATOM 1213 C CA . GLU A 1 161 ? -2.520 -11.670 -16.572 1.00 97.00 161 GLU A CA 1
ATOM 1214 C C . GLU A 1 161 ? -1.283 -12.524 -16.893 1.00 97.00 161 GLU A C 1
ATOM 1216 O O . GLU A 1 161 ? -0.601 -12.288 -17.892 1.00 97.00 161 GLU A O 1
ATOM 1221 N N . PRO A 1 162 ? -0.945 -13.532 -16.065 1.00 94.06 162 PRO A N 1
ATOM 1222 C CA . PRO A 1 162 ? 0.293 -14.311 -16.220 1.00 94.06 162 PRO A CA 1
ATOM 1223 C C . PRO A 1 162 ? 0.455 -15.012 -17.583 1.00 94.06 162 PRO A C 1
ATOM 1225 O O . PRO A 1 162 ? 1.567 -15.362 -17.995 1.00 94.06 162 PRO A O 1
ATOM 1228 N N . ALA A 1 163 ? -0.657 -15.243 -18.286 1.00 94.50 163 ALA A N 1
ATOM 1229 C CA . ALA A 1 163 ? -0.677 -15.822 -19.625 1.00 94.50 163 ALA A CA 1
ATOM 1230 C C . ALA A 1 163 ? -0.373 -14.802 -20.737 1.00 94.50 163 ALA A C 1
ATOM 1232 O O . ALA A 1 163 ? 0.005 -15.211 -21.839 1.00 94.50 163 ALA A O 1
ATOM 1233 N N . ALA A 1 164 ? -0.503 -13.500 -20.467 1.00 95.25 164 ALA A N 1
ATOM 1234 C CA . ALA A 1 164 ? -0.260 -12.456 -21.447 1.00 95.25 164 ALA A CA 1
ATOM 1235 C C . ALA A 1 164 ? 1.207 -12.462 -21.905 1.00 95.25 164 ALA A C 1
ATOM 1237 O O . ALA A 1 164 ? 2.148 -12.545 -21.114 1.00 95.25 164 ALA A O 1
ATOM 1238 N N . ALA A 1 165 ? 1.393 -12.383 -23.221 1.00 92.94 165 ALA A N 1
ATOM 1239 C CA . ALA A 1 165 ? 2.708 -12.342 -23.865 1.00 92.94 165 ALA A CA 1
ATOM 1240 C C . ALA A 1 165 ? 2.988 -11.004 -24.567 1.00 92.94 165 ALA A C 1
ATOM 1242 O O . ALA A 1 165 ? 4.071 -10.808 -25.115 1.00 92.94 165 ALA A O 1
ATOM 1243 N N . LYS A 1 166 ? 2.000 -10.107 -24.595 1.00 95.69 166 LYS A N 1
ATOM 1244 C CA . LYS A 1 166 ? 2.047 -8.785 -25.223 1.00 95.69 166 LYS A CA 1
ATOM 1245 C C . LYS A 1 166 ? 1.245 -7.813 -24.371 1.00 95.69 166 LYS A C 1
ATOM 1247 O O . LYS A 1 166 ? 0.401 -8.260 -23.598 1.00 95.69 166 LYS A O 1
ATOM 1252 N N . VAL A 1 167 ? 1.507 -6.520 -24.546 1.00 96.31 167 VAL A N 1
ATOM 1253 C CA . VAL A 1 167 ? 0.705 -5.453 -23.937 1.00 96.31 167 VAL A CA 1
ATOM 1254 C C . VAL A 1 167 ? -0.779 -5.664 -24.231 1.00 96.31 167 VAL A C 1
ATOM 1256 O O . VAL A 1 167 ? -1.153 -6.129 -25.313 1.00 96.31 167 VAL A O 1
ATOM 1259 N N . ARG A 1 168 ? -1.598 -5.394 -23.224 1.00 95.31 168 ARG A N 1
ATOM 1260 C CA . ARG A 1 168 ? -3.048 -5.579 -23.242 1.00 95.31 168 ARG A CA 1
ATOM 1261 C C . ARG A 1 168 ? -3.730 -4.266 -23.583 1.00 95.31 168 ARG A C 1
ATOM 1263 O O . ARG A 1 168 ? -3.093 -3.221 -23.544 1.00 95.31 168 ARG A O 1
ATOM 1270 N N . ASP A 1 169 ? -5.014 -4.317 -23.905 1.00 91.88 169 ASP A N 1
ATOM 1271 C CA . ASP A 1 169 ? -5.772 -3.093 -24.150 1.00 91.88 169 ASP A CA 1
ATOM 1272 C C . ASP A 1 169 ? -5.727 -2.165 -22.919 1.00 91.88 169 ASP A C 1
ATOM 1274 O O . ASP A 1 169 ? -5.814 -2.627 -21.778 1.00 91.88 169 ASP A O 1
ATOM 1278 N N . HIS A 1 170 ? -5.596 -0.862 -23.154 1.00 82.75 170 HIS A N 1
ATOM 1279 C CA . HIS A 1 170 ? -5.603 0.169 -22.122 1.00 82.75 170 HIS A CA 1
ATOM 1280 C C . HIS A 1 170 ? -6.906 0.201 -21.311 1.00 82.75 170 HIS A C 1
ATOM 1282 O O . HIS A 1 170 ? -6.879 0.581 -20.145 1.00 82.75 170 HIS A O 1
ATOM 1288 N N . GLU A 1 171 ? -8.030 -0.236 -21.890 1.00 86.38 171 GLU A N 1
ATOM 1289 C CA . GLU A 1 171 ? -9.295 -0.372 -21.155 1.00 86.38 171 GLU A CA 1
ATOM 1290 C C . GLU A 1 171 ? -9.282 -1.557 -20.173 1.00 86.38 171 GLU A C 1
ATOM 1292 O O . GLU A 1 171 ? -10.051 -1.578 -19.214 1.00 86.38 171 GLU A O 1
ATOM 1297 N N . LEU A 1 172 ? -8.398 -2.538 -20.390 1.00 90.12 172 LEU A N 1
ATOM 1298 C CA . LEU A 1 172 ? -8.291 -3.754 -19.580 1.00 90.12 172 LEU A CA 1
ATOM 1299 C C . LEU A 1 172 ? -7.183 -3.680 -18.528 1.00 90.12 172 LEU A C 1
ATOM 1301 O O . LEU A 1 172 ? -7.221 -4.423 -17.553 1.00 90.12 172 LEU A O 1
ATOM 1305 N N . TYR A 1 173 ? -6.172 -2.833 -18.720 1.00 94.81 173 TYR A N 1
ATOM 1306 C CA . TYR A 1 173 ? -5.052 -2.703 -17.792 1.00 94.81 173 TYR A CA 1
ATOM 1307 C C . TYR A 1 173 ? -5.129 -1.395 -17.002 1.00 94.81 173 TYR A C 1
ATOM 1309 O O . TYR A 1 173 ? -4.953 -0.308 -17.545 1.00 94.81 173 TYR A O 1
ATOM 1317 N N . LEU A 1 174 ? -5.322 -1.509 -15.687 1.00 92.88 174 LEU A N 1
ATOM 1318 C CA . LEU A 1 174 ? -5.517 -0.370 -14.779 1.00 92.88 174 LEU A CA 1
ATOM 1319 C C . LEU A 1 174 ? -4.270 -0.027 -13.943 1.00 92.88 174 LEU A C 1
ATOM 1321 O O . LEU A 1 174 ? -4.352 0.752 -12.991 1.00 92.88 174 LEU A O 1
ATOM 1325 N N . GLY A 1 175 ? -3.124 -0.641 -14.246 1.00 94.75 175 GLY A N 1
ATOM 1326 C CA . GLY A 1 175 ? -1.873 -0.434 -13.516 1.00 94.75 175 GLY A CA 1
ATOM 1327 C C . GLY A 1 175 ? -1.041 0.768 -13.998 1.00 94.75 175 GLY A C 1
ATOM 1328 O O . GLY A 1 175 ? -1.448 1.525 -14.887 1.00 94.75 175 GLY A O 1
ATOM 1329 N N . PRO A 1 176 ? 0.166 0.952 -13.430 1.00 96.69 176 PRO A N 1
ATOM 1330 C CA . PRO A 1 176 ? 1.142 1.929 -13.908 1.00 96.69 176 PRO A CA 1
ATOM 1331 C C . PRO A 1 176 ? 1.531 1.695 -15.366 1.00 96.69 176 PRO A C 1
ATOM 1333 O O . PRO A 1 176 ? 1.710 0.551 -15.784 1.00 96.69 176 PRO A O 1
ATOM 1336 N N . GLY A 1 177 ? 1.744 2.774 -16.115 1.00 96.12 177 GLY A N 1
ATOM 1337 C CA . GLY A 1 177 ? 2.152 2.718 -17.520 1.00 96.12 177 GLY A CA 1
ATOM 1338 C C . GLY A 1 177 ? 2.838 4.007 -17.956 1.00 96.12 177 GLY A C 1
ATOM 1339 O O . GLY A 1 177 ? 2.783 5.000 -17.240 1.00 96.12 177 GLY A O 1
ATOM 1340 N N . LEU A 1 178 ? 3.491 4.020 -19.121 1.00 95.31 178 LEU A N 1
ATOM 1341 C CA . LEU A 1 178 ? 4.245 5.199 -19.592 1.00 95.31 178 LEU A CA 1
ATOM 1342 C C . LEU A 1 178 ? 3.379 6.460 -19.696 1.00 95.31 178 LEU A C 1
ATOM 1344 O O . LEU A 1 178 ? 3.780 7.528 -19.249 1.00 95.31 178 LEU A O 1
ATOM 1348 N N . ASN A 1 179 ? 2.177 6.309 -20.254 1.00 89.69 179 ASN A N 1
ATOM 1349 C CA . ASN A 1 179 ? 1.249 7.410 -20.513 1.00 89.69 179 ASN A CA 1
ATOM 1350 C C . ASN A 1 179 ? 0.162 7.535 -19.433 1.00 89.69 179 ASN A C 1
ATOM 1352 O O . ASN A 1 179 ? -0.830 8.232 -19.639 1.00 89.69 179 ASN A O 1
ATOM 1356 N N . ASN A 1 180 ? 0.309 6.847 -18.292 1.00 91.88 180 ASN A N 1
ATOM 1357 C CA . ASN A 1 180 ? -0.650 6.969 -17.199 1.00 91.88 180 ASN A CA 1
ATOM 1358 C C . ASN A 1 180 ? -0.468 8.346 -16.521 1.00 91.88 180 ASN A C 1
ATOM 1360 O O . ASN A 1 180 ? 0.620 8.624 -16.014 1.00 91.88 180 ASN A O 1
ATOM 1364 N N . PRO A 1 181 ? -1.503 9.209 -16.482 1.00 89.44 181 PRO A N 1
ATOM 1365 C CA . PRO A 1 181 ? -1.364 10.594 -16.026 1.00 89.44 181 PRO A CA 1
ATOM 1366 C C . PRO A 1 181 ? -1.087 10.723 -14.524 1.00 89.44 181 PRO A C 1
ATOM 1368 O O . PRO A 1 181 ? -0.546 11.736 -14.085 1.00 89.44 181 PRO A O 1
ATOM 1371 N N . LEU A 1 182 ? -1.466 9.719 -13.730 1.00 89.19 182 LEU A N 1
ATO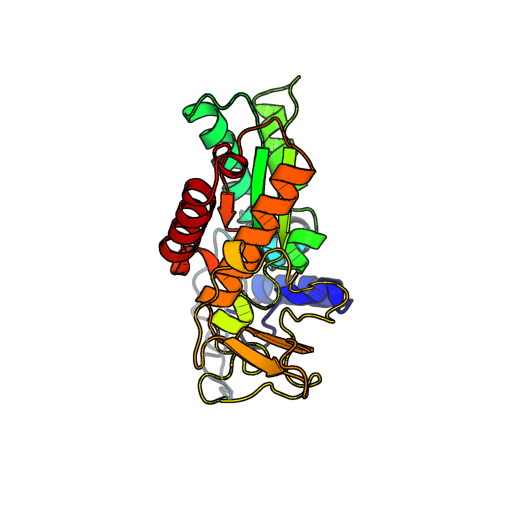M 1372 C CA . LEU A 1 182 ? -1.311 9.727 -12.274 1.00 89.19 182 LEU A CA 1
ATOM 1373 C C . LEU A 1 182 ? -0.159 8.833 -11.811 1.00 89.19 182 LEU A C 1
ATOM 1375 O O . LEU A 1 182 ? 0.504 9.136 -10.818 1.00 89.19 182 LEU A O 1
ATOM 1379 N N . TYR A 1 183 ? 0.086 7.744 -12.539 1.00 93.00 183 TYR A N 1
ATOM 1380 C CA . TYR A 1 183 ? 1.040 6.703 -12.171 1.00 93.00 183 TYR A CA 1
ATOM 1381 C C . TYR A 1 183 ? 1.981 6.365 -13.333 1.00 93.00 183 TYR A C 1
ATOM 1383 O O . TYR A 1 183 ? 1.998 5.223 -13.811 1.00 93.00 183 TYR A O 1
ATOM 1391 N N . PRO A 1 184 ? 2.771 7.344 -13.809 1.00 96.44 184 PRO A N 1
ATOM 1392 C CA . PRO A 1 184 ? 3.672 7.124 -14.922 1.00 96.44 184 PRO A CA 1
ATOM 1393 C C . PRO A 1 184 ? 4.792 6.152 -14.538 1.00 96.44 184 PRO A C 1
ATOM 1395 O O . PRO A 1 184 ? 5.317 6.185 -13.416 1.00 96.44 184 PRO A O 1
ATOM 1398 N N . ILE A 1 185 ? 5.181 5.303 -15.487 1.00 97.81 185 ILE A N 1
ATOM 1399 C CA . ILE A 1 185 ? 6.476 4.614 -15.472 1.00 97.81 185 ILE A CA 1
ATOM 1400 C C . ILE A 1 185 ? 7.490 5.547 -16.136 1.00 97.81 185 ILE A C 1
ATOM 1402 O O . ILE A 1 185 ? 7.410 5.809 -17.334 1.00 97.81 185 ILE A O 1
ATOM 1406 N N . ASP A 1 186 ? 8.442 6.047 -15.353 1.00 97.19 186 ASP A N 1
ATOM 1407 C CA . ASP A 1 186 ? 9.474 6.969 -15.823 1.00 97.19 186 ASP A CA 1
ATOM 1408 C C . ASP A 1 186 ? 10.658 6.185 -16.402 1.00 97.19 186 ASP A C 1
ATOM 1410 O O . ASP A 1 186 ? 11.409 5.534 -15.675 1.00 97.19 186 ASP A O 1
ATOM 1414 N N . LEU A 1 187 ? 10.847 6.247 -17.721 1.00 97.00 187 LEU A N 1
ATOM 1415 C CA . LEU A 1 187 ? 11.933 5.531 -18.397 1.00 97.00 187 LEU A CA 1
ATOM 1416 C C . LEU A 1 187 ? 13.333 5.958 -17.926 1.00 97.00 187 LEU A C 1
ATOM 1418 O O . LEU A 1 187 ? 14.274 5.181 -18.085 1.00 97.00 187 LEU A O 1
ATOM 1422 N N . SER A 1 188 ? 13.494 7.140 -17.321 1.00 96.56 188 SER A N 1
ATOM 1423 C CA . SER A 1 188 ? 14.777 7.549 -16.734 1.00 96.56 188 SER A CA 1
ATOM 1424 C C . SER A 1 188 ? 15.149 6.734 -15.488 1.00 96.56 188 SER A C 1
ATOM 1426 O O . SER A 1 188 ? 16.332 6.589 -15.197 1.00 96.56 188 SER A O 1
ATOM 1428 N N . LEU A 1 189 ? 14.159 6.126 -14.820 1.00 97.62 189 LEU A N 1
ATOM 1429 C CA . LEU A 1 189 ? 14.316 5.280 -13.633 1.00 97.62 189 LEU A CA 1
ATOM 1430 C C . LEU A 1 189 ? 14.409 3.784 -13.973 1.00 97.62 189 LEU A C 1
ATOM 1432 O O . LEU A 1 189 ? 14.210 2.926 -13.113 1.00 97.62 189 LEU A O 1
ATOM 1436 N N . TRP A 1 190 ? 14.668 3.425 -15.236 1.00 97.38 190 TRP A N 1
ATOM 1437 C CA . TRP A 1 190 ? 14.648 2.026 -15.678 1.00 97.38 190 TRP A CA 1
ATOM 1438 C C . TRP A 1 190 ? 15.601 1.128 -14.876 1.00 97.38 190 TRP A C 1
ATOM 1440 O O . TRP A 1 190 ? 15.270 -0.016 -14.547 1.00 97.38 190 TRP A O 1
ATOM 1450 N N . LYS A 1 191 ? 16.777 1.661 -14.524 1.00 97.62 191 LYS A N 1
ATOM 1451 C CA . LYS A 1 191 ? 17.774 0.956 -13.713 1.00 97.62 191 LYS A CA 1
ATOM 1452 C C . LYS A 1 191 ? 17.287 0.793 -12.270 1.00 97.62 191 LYS A C 1
ATOM 1454 O O . LYS A 1 191 ? 17.437 -0.282 -11.702 1.00 97.62 191 LYS A O 1
ATOM 1459 N N . GLU A 1 192 ? 16.677 1.815 -11.690 1.00 98.25 192 GLU A N 1
ATOM 1460 C CA . GLU A 1 192 ? 16.109 1.829 -10.342 1.00 98.25 192 GLU A CA 1
ATOM 1461 C C . GLU A 1 192 ? 14.927 0.874 -10.212 1.00 98.25 192 GLU A C 1
ATOM 1463 O O . GLU A 1 192 ? 14.783 0.199 -9.196 1.00 98.25 192 GLU A O 1
ATOM 1468 N N . TYR A 1 193 ? 14.073 0.800 -11.231 1.00 98.50 193 TYR A N 1
ATOM 1469 C CA . TYR A 1 193 ? 12.977 -0.157 -11.253 1.00 98.50 193 TYR A CA 1
ATOM 1470 C C . TYR A 1 193 ? 13.487 -1.588 -11.271 1.00 98.50 193 TYR A C 1
ATOM 1472 O O . TYR A 1 193 ? 12.938 -2.426 -10.563 1.00 98.50 193 TYR A O 1
ATOM 1480 N N . ASN A 1 194 ? 14.531 -1.876 -12.057 1.00 98.25 194 ASN A N 1
ATOM 1481 C CA . ASN A 1 194 ? 15.089 -3.222 -12.182 1.00 98.25 194 ASN A CA 1
ATOM 1482 C C . ASN A 1 194 ? 13.999 -4.275 -12.443 1.00 98.25 194 ASN A C 1
ATOM 1484 O O . ASN A 1 194 ? 13.950 -5.322 -11.790 1.00 98.25 194 ASN A O 1
ATOM 1488 N N . PHE A 1 195 ? 13.056 -3.952 -13.332 1.00 98.56 195 PHE A N 1
ATOM 1489 C CA . PHE A 1 195 ? 11.902 -4.805 -13.579 1.00 98.56 195 PHE A CA 1
ATOM 1490 C C . PHE A 1 195 ? 12.327 -6.191 -14.070 1.00 98.56 195 PHE A C 1
ATOM 1492 O O . PHE A 1 195 ? 13.232 -6.347 -14.890 1.00 98.56 195 PHE A O 1
ATOM 1499 N N . GLU A 1 196 ? 11.643 -7.213 -13.566 1.00 98.19 196 GLU A N 1
ATOM 1500 C CA . GLU A 1 196 ? 11.745 -8.573 -14.083 1.00 98.19 196 GLU A CA 1
ATOM 1501 C C . GLU A 1 196 ? 11.188 -8.609 -15.504 1.00 98.19 196 GLU A C 1
ATOM 1503 O O . GLU A 1 196 ? 10.105 -8.085 -15.755 1.00 98.19 196 GLU A O 1
ATOM 1508 N N . THR A 1 197 ? 11.916 -9.226 -16.428 1.00 96.12 197 THR A N 1
ATOM 1509 C CA . THR A 1 197 ? 11.561 -9.273 -17.851 1.00 96.12 197 THR A CA 1
ATOM 1510 C C . THR A 1 197 ? 10.774 -10.545 -18.198 1.00 96.12 197 THR A C 1
ATOM 1512 O O . THR A 1 197 ? 10.322 -11.288 -17.324 1.00 96.12 197 THR A O 1
ATOM 1515 N N . GLY A 1 198 ? 10.563 -10.808 -19.490 1.00 94.88 198 GLY A N 1
ATOM 1516 C CA . GLY A 1 198 ? 9.755 -11.938 -19.947 1.00 94.88 198 GLY A CA 1
ATOM 1517 C C . GLY A 1 198 ? 8.268 -11.649 -19.766 1.00 94.88 198 GLY A C 1
ATOM 1518 O O . GLY A 1 198 ? 7.810 -10.568 -20.111 1.00 94.88 198 GLY A O 1
ATOM 1519 N N . ARG A 1 199 ? 7.502 -12.600 -19.223 1.00 96.44 199 ARG A N 1
ATOM 1520 C CA . ARG A 1 199 ? 6.056 -12.402 -19.002 1.00 96.44 199 ARG A CA 1
ATOM 1521 C C . ARG A 1 199 ? 5.731 -11.497 -17.819 1.00 96.44 199 ARG A C 1
ATOM 1523 O O . ARG A 1 199 ? 4.584 -11.101 -17.691 1.00 96.44 199 ARG A O 1
ATOM 1530 N N . ASN A 1 200 ? 6.716 -11.143 -16.995 1.00 97.88 200 ASN A N 1
ATOM 1531 C CA . ASN A 1 200 ? 6.515 -10.284 -15.827 1.00 97.88 200 ASN A CA 1
ATOM 1532 C C . ASN A 1 200 ? 6.422 -8.794 -16.206 1.00 97.88 200 ASN A C 1
ATOM 1534 O O . ASN A 1 200 ? 5.942 -7.983 -15.411 1.00 97.88 200 ASN A O 1
ATOM 1538 N N . LEU A 1 201 ? 6.865 -8.426 -17.412 1.00 98.12 201 LEU A N 1
ATOM 1539 C CA . LEU A 1 201 ? 6.857 -7.060 -17.926 1.00 98.12 201 LEU A CA 1
ATOM 1540 C C . LEU A 1 201 ? 6.515 -7.073 -19.413 1.00 98.12 201 LEU A C 1
ATOM 1542 O O . LEU A 1 201 ? 7.283 -7.571 -20.235 1.00 98.12 201 LEU A O 1
ATOM 1546 N N . LEU A 1 202 ? 5.370 -6.499 -19.756 1.00 97.81 202 LEU A N 1
ATOM 1547 C CA . LEU A 1 202 ? 4.893 -6.439 -21.130 1.00 97.81 202 LEU A CA 1
ATOM 1548 C C . LEU A 1 202 ? 5.334 -5.104 -21.719 1.00 97.81 202 LEU A C 1
ATOM 1550 O O . LEU A 1 202 ? 5.005 -4.051 -21.179 1.00 97.81 202 LEU A O 1
ATOM 1554 N N . VAL A 1 203 ? 6.106 -5.147 -22.802 1.00 97.25 203 VAL A N 1
ATOM 1555 C CA . VAL A 1 203 ? 6.678 -3.954 -23.436 1.00 97.25 203 VAL A CA 1
ATOM 1556 C C . VAL A 1 203 ? 6.327 -3.953 -24.915 1.00 97.25 203 VAL A C 1
ATOM 1558 O O . VAL A 1 203 ? 6.553 -4.951 -25.602 1.00 97.25 203 VAL A O 1
ATOM 1561 N N . SER A 1 204 ? 5.812 -2.829 -25.406 1.00 96.44 204 SER A N 1
ATOM 1562 C CA . SER A 1 204 ? 5.644 -2.570 -26.837 1.00 96.44 204 SER A CA 1
ATOM 1563 C C . SER A 1 204 ? 6.682 -1.561 -27.311 1.00 96.44 204 SER A C 1
ATOM 1565 O O . SER A 1 204 ? 7.059 -0.647 -26.569 1.00 96.44 204 SER A O 1
ATOM 1567 N N . LYS A 1 205 ? 7.155 -1.736 -28.546 1.00 96.62 205 LYS A N 1
ATOM 1568 C CA . LYS A 1 205 ? 8.148 -0.868 -29.178 1.00 96.62 205 LYS A CA 1
ATOM 1569 C C . LYS A 1 205 ? 7.670 -0.397 -30.544 1.00 96.62 205 LYS A C 1
ATOM 1571 O O . LYS A 1 205 ? 6.971 -1.140 -31.231 1.00 96.62 205 LYS A O 1
ATOM 1576 N N . ASP A 1 206 ? 8.064 0.812 -30.925 1.00 96.19 206 ASP A N 1
ATOM 1577 C CA . ASP A 1 206 ? 7.876 1.315 -32.286 1.00 96.19 206 ASP A CA 1
ATOM 1578 C C . ASP A 1 206 ? 8.881 0.687 -33.276 1.00 96.19 206 ASP A C 1
ATOM 1580 O O . ASP A 1 206 ? 9.691 -0.177 -32.923 1.00 96.19 206 ASP A O 1
ATOM 1584 N N . SER A 1 207 ? 8.820 1.116 -34.540 1.00 96.25 207 SER A N 1
ATOM 1585 C CA . SER A 1 207 ? 9.728 0.662 -35.602 1.00 96.25 207 SER A CA 1
ATOM 1586 C C . SER A 1 207 ? 11.195 1.011 -35.354 1.00 96.25 207 SER A C 1
ATOM 1588 O O . SER A 1 207 ? 12.072 0.310 -35.856 1.00 96.25 207 SER A O 1
ATOM 1590 N N . ASP A 1 208 ? 11.457 2.060 -34.575 1.00 95.56 208 ASP A N 1
ATOM 1591 C CA . ASP A 1 208 ? 12.801 2.542 -34.253 1.00 95.56 208 ASP A CA 1
ATOM 1592 C C . ASP A 1 208 ? 13.365 1.846 -32.999 1.00 95.56 208 ASP A C 1
ATOM 1594 O O . ASP A 1 208 ? 14.519 2.046 -32.618 1.00 95.56 208 ASP A O 1
ATOM 1598 N N . GLY A 1 209 ? 12.569 0.974 -32.371 1.00 94.25 209 GLY A N 1
ATOM 1599 C CA . GLY A 1 209 ? 12.935 0.213 -31.184 1.00 94.25 209 GLY A CA 1
ATOM 1600 C C . GLY A 1 209 ? 12.733 0.970 -29.872 1.00 94.25 209 GLY A C 1
ATOM 1601 O O . GLY A 1 209 ? 13.121 0.444 -28.818 1.00 94.25 209 GLY A O 1
ATOM 1602 N N . ASN A 1 210 ? 12.115 2.154 -29.906 1.00 94.75 210 ASN A N 1
ATOM 1603 C CA . ASN A 1 210 ? 11.783 2.917 -28.710 1.00 94.75 210 ASN A CA 1
ATOM 1604 C C . ASN A 1 210 ? 10.622 2.255 -27.980 1.00 94.75 210 ASN A C 1
ATOM 1606 O O . ASN A 1 210 ? 9.674 1.768 -28.593 1.00 94.75 210 ASN A O 1
ATOM 1610 N N . ILE A 1 211 ? 10.692 2.246 -26.652 1.00 96.12 211 ILE A N 1
ATOM 1611 C CA . ILE A 1 211 ? 9.615 1.737 -25.807 1.00 96.12 211 ILE A CA 1
ATOM 1612 C C . ILE A 1 211 ? 8.454 2.736 -25.845 1.00 96.12 211 ILE A C 1
ATOM 1614 O O . ILE A 1 211 ? 8.618 3.879 -25.428 1.00 96.12 211 ILE A O 1
ATOM 1618 N N . ILE A 1 212 ? 7.293 2.287 -26.322 1.00 95.75 212 ILE A N 1
ATOM 1619 C CA . ILE A 1 212 ? 6.074 3.106 -26.427 1.00 95.75 212 ILE A CA 1
ATOM 1620 C C . ILE A 1 212 ? 4.989 2.686 -25.435 1.00 95.75 212 ILE A C 1
ATOM 1622 O O . ILE A 1 212 ? 4.088 3.466 -25.141 1.00 95.75 212 ILE A O 1
ATOM 1626 N N . GLU A 1 213 ? 5.089 1.476 -24.881 1.00 96.44 213 GLU A N 1
ATOM 1627 C CA . GLU A 1 213 ? 4.174 0.998 -23.850 1.00 96.44 213 GLU A CA 1
ATOM 1628 C C . GLU A 1 213 ? 4.871 0.032 -22.893 1.00 96.44 213 GLU A C 1
ATOM 1630 O O . GLU A 1 213 ? 5.708 -0.772 -23.309 1.00 96.44 213 GLU A O 1
ATOM 1635 N N . VAL A 1 214 ? 4.518 0.117 -21.609 1.00 97.62 214 VAL A N 1
ATOM 1636 C CA . VAL A 1 214 ? 4.996 -0.767 -20.541 1.00 97.62 214 VAL A CA 1
ATOM 1637 C C . VAL A 1 214 ? 3.824 -1.089 -19.624 1.00 97.62 214 VAL A C 1
ATOM 1639 O O . VAL A 1 214 ? 3.163 -0.170 -19.143 1.00 97.62 214 VAL A O 1
ATOM 1642 N N . GLN A 1 215 ? 3.603 -2.373 -19.357 1.00 97.88 215 GLN A N 1
ATOM 1643 C CA . GLN A 1 215 ? 2.630 -2.859 -18.380 1.00 97.88 215 GLN A CA 1
ATOM 1644 C C . GLN A 1 215 ? 3.316 -3.832 -17.418 1.00 97.88 215 GLN A C 1
ATOM 1646 O O . GLN A 1 215 ? 4.069 -4.723 -17.829 1.00 97.88 215 GLN A O 1
ATOM 1651 N N . LEU A 1 216 ? 3.065 -3.651 -16.123 1.00 98.31 216 LEU A N 1
ATOM 1652 C CA . LEU A 1 216 ? 3.562 -4.528 -15.070 1.00 98.31 216 LEU A CA 1
ATOM 1653 C C . LEU A 1 216 ? 2.673 -5.770 -15.024 1.00 98.31 216 LEU A C 1
ATOM 1655 O O . LEU A 1 216 ? 1.453 -5.660 -14.977 1.00 98.31 216 LEU A O 1
ATOM 1659 N N . ASN A 1 217 ? 3.284 -6.951 -15.023 1.00 97.94 217 ASN A N 1
ATOM 1660 C CA . ASN A 1 217 ? 2.559 -8.219 -15.084 1.00 97.94 217 ASN A CA 1
ATOM 1661 C C . ASN A 1 217 ? 3.066 -9.236 -14.048 1.00 97.94 217 ASN A C 1
ATOM 1663 O O . ASN A 1 217 ? 2.933 -10.446 -14.211 1.00 97.94 217 ASN A O 1
ATOM 1667 N N . SER A 1 218 ? 3.683 -8.742 -12.973 1.00 98.06 218 SER A N 1
ATOM 1668 C CA . SER A 1 218 ? 4.026 -9.528 -11.790 1.00 98.06 218 SER A CA 1
ATOM 1669 C C . SER A 1 218 ? 3.906 -8.673 -10.536 1.00 98.06 218 SER A C 1
ATOM 1671 O O . SER A 1 218 ? 4.203 -7.477 -10.563 1.00 98.06 218 SER A O 1
ATOM 1673 N N . VAL A 1 219 ? 3.529 -9.297 -9.417 1.00 98.25 219 VAL A N 1
ATOM 1674 C CA . VAL A 1 219 ? 3.488 -8.633 -8.103 1.00 98.25 219 VAL A CA 1
ATOM 1675 C C . VAL A 1 219 ? 4.836 -7.982 -7.775 1.00 98.25 219 VAL A C 1
ATOM 1677 O O . VAL A 1 219 ? 4.879 -6.834 -7.339 1.00 98.25 219 VAL A O 1
ATOM 1680 N N . ASN A 1 220 ? 5.946 -8.664 -8.074 1.00 98.38 220 ASN A N 1
ATOM 1681 C CA . ASN A 1 220 ? 7.289 -8.127 -7.862 1.00 98.38 220 ASN A CA 1
ATOM 1682 C C . ASN A 1 220 ? 7.529 -6.828 -8.633 1.00 98.38 220 ASN A C 1
ATOM 1684 O O . ASN A 1 220 ? 8.115 -5.898 -8.088 1.00 98.38 220 ASN A O 1
ATOM 1688 N N . ASN A 1 221 ? 7.056 -6.714 -9.874 1.00 98.62 221 ASN A N 1
ATOM 1689 C CA . ASN A 1 221 ? 7.213 -5.486 -10.646 1.00 98.62 221 ASN A CA 1
ATOM 1690 C C . ASN A 1 221 ? 6.351 -4.334 -10.102 1.00 98.62 221 ASN A C 1
ATOM 1692 O O . ASN A 1 221 ? 6.823 -3.197 -10.080 1.00 98.62 221 ASN A O 1
ATOM 1696 N N . TYR A 1 222 ? 5.161 -4.612 -9.557 1.00 98.56 222 TYR A N 1
ATOM 1697 C CA . TYR A 1 222 ? 4.401 -3.609 -8.795 1.00 98.56 222 TYR A CA 1
ATOM 1698 C C . TYR A 1 222 ? 5.147 -3.167 -7.529 1.00 98.56 222 TYR A C 1
ATOM 1700 O O . TYR A 1 222 ? 5.234 -1.969 -7.261 1.00 98.56 222 TYR A O 1
ATOM 1708 N N . ILE A 1 223 ? 5.737 -4.099 -6.774 1.00 98.62 223 ILE A N 1
ATOM 1709 C CA . ILE A 1 223 ? 6.548 -3.783 -5.586 1.00 98.62 223 ILE A CA 1
ATOM 1710 C C . ILE A 1 223 ? 7.724 -2.882 -5.960 1.00 98.62 223 ILE A C 1
ATOM 1712 O O . ILE A 1 223 ? 7.909 -1.833 -5.344 1.00 98.62 223 ILE A O 1
ATOM 1716 N N . LYS A 1 224 ? 8.482 -3.259 -6.994 1.00 98.62 224 LYS A N 1
ATOM 1717 C CA . LYS A 1 224 ? 9.631 -2.500 -7.496 1.00 98.62 224 LYS A CA 1
ATOM 1718 C C . LYS A 1 224 ? 9.239 -1.080 -7.886 1.00 98.62 224 LYS A C 1
ATOM 1720 O O . LYS A 1 224 ? 9.875 -0.125 -7.451 1.00 98.62 224 LYS A O 1
ATOM 1725 N N . TYR A 1 225 ? 8.140 -0.936 -8.627 1.00 98.69 225 TYR A N 1
ATOM 1726 C CA . TYR A 1 225 ? 7.577 0.366 -8.972 1.00 98.69 225 TYR A CA 1
ATOM 1727 C C . TYR A 1 225 ? 7.263 1.199 -7.719 1.00 98.69 225 TYR A C 1
ATOM 1729 O O . TYR A 1 225 ? 7.750 2.322 -7.581 1.00 98.69 225 TYR A O 1
ATOM 1737 N N . CYS A 1 226 ? 6.495 0.642 -6.777 1.00 98.19 226 CYS A N 1
ATOM 1738 C CA . CYS A 1 226 ? 6.048 1.360 -5.583 1.00 98.19 226 CYS A CA 1
ATOM 1739 C C . CYS A 1 226 ? 7.219 1.772 -4.685 1.00 98.19 226 CYS A C 1
ATOM 1741 O O . CYS A 1 226 ? 7.290 2.914 -4.238 1.00 98.19 226 CYS A O 1
ATOM 1743 N N . VAL A 1 227 ? 8.158 0.862 -4.432 1.00 97.81 227 VAL A N 1
ATOM 1744 C CA . VAL A 1 227 ? 9.320 1.129 -3.580 1.00 97.81 227 VAL A CA 1
ATOM 1745 C C . VAL A 1 227 ? 10.240 2.166 -4.230 1.00 97.81 227 VAL A C 1
ATOM 1747 O O . VAL A 1 227 ? 10.620 3.123 -3.556 1.00 97.81 227 VAL A O 1
ATOM 1750 N N . THR A 1 228 ? 10.525 2.054 -5.535 1.00 97.88 228 THR A N 1
ATOM 1751 C CA . THR A 1 228 ? 11.313 3.066 -6.261 1.00 97.88 228 THR A CA 1
ATOM 1752 C C . THR A 1 228 ? 10.662 4.443 -6.171 1.00 97.88 228 THR A C 1
ATOM 1754 O O . THR A 1 228 ? 11.324 5.411 -5.808 1.00 97.88 228 THR A O 1
ATOM 1757 N N . HIS A 1 229 ? 9.356 4.556 -6.426 1.00 97.62 229 HIS A N 1
ATOM 1758 C CA . HIS A 1 229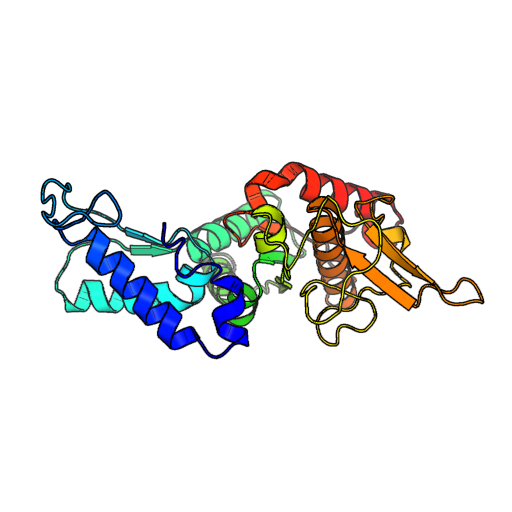 ? 8.668 5.848 -6.353 1.00 97.62 229 HIS A CA 1
ATOM 1759 C C . HIS A 1 229 ? 8.617 6.427 -4.935 1.00 97.62 229 HIS A C 1
ATOM 1761 O O . HIS A 1 229 ? 8.771 7.638 -4.776 1.00 97.62 229 HIS A O 1
ATOM 1767 N N . LEU A 1 230 ? 8.458 5.598 -3.896 1.00 96.81 230 LEU A N 1
ATOM 1768 C CA . LEU A 1 230 ? 8.540 6.069 -2.510 1.00 96.81 230 LEU A CA 1
ATOM 1769 C C . LEU A 1 230 ? 9.921 6.660 -2.210 1.00 96.81 230 LEU A C 1
ATOM 1771 O O . LEU A 1 230 ? 10.018 7.767 -1.681 1.00 96.81 230 LEU A O 1
ATOM 1775 N N . VAL A 1 231 ? 10.976 5.935 -2.580 1.00 95.69 231 VAL A N 1
ATOM 1776 C CA . VAL A 1 231 ? 12.364 6.364 -2.405 1.00 95.69 231 VAL A CA 1
ATOM 1777 C C . VAL A 1 231 ? 12.626 7.684 -3.123 1.00 95.69 231 VAL A C 1
ATOM 1779 O O . VAL A 1 231 ? 13.099 8.635 -2.503 1.00 95.69 231 VAL A O 1
ATOM 1782 N N . ILE A 1 232 ? 12.266 7.777 -4.405 1.00 95.38 232 ILE A N 1
ATOM 1783 C CA . ILE A 1 232 ? 12.484 8.987 -5.202 1.00 95.38 232 ILE A CA 1
ATOM 1784 C C . ILE A 1 232 ? 11.722 10.174 -4.606 1.00 95.38 232 ILE A C 1
ATOM 1786 O O . ILE A 1 232 ? 12.299 11.249 -4.444 1.00 95.38 232 ILE A O 1
ATOM 1790 N N . LYS A 1 233 ? 10.467 9.984 -4.176 1.00 95.12 233 LYS A N 1
ATOM 1791 C CA . LYS A 1 233 ? 9.695 11.035 -3.493 1.00 95.12 233 LYS A CA 1
ATOM 1792 C C . LYS A 1 233 ? 10.356 11.501 -2.200 1.00 95.12 233 LYS A C 1
ATOM 1794 O O .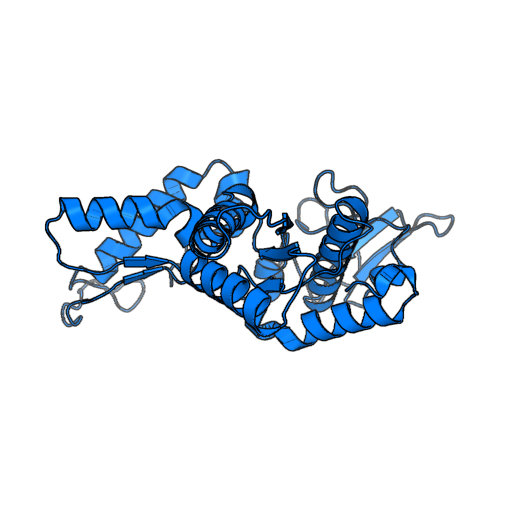 LYS A 1 233 ? 10.320 12.694 -1.903 1.00 95.12 233 LYS A O 1
ATOM 1799 N N . ILE A 1 234 ? 10.938 10.587 -1.424 1.00 93.38 234 ILE A N 1
ATOM 1800 C CA . ILE A 1 234 ? 11.648 10.929 -0.188 1.00 93.38 234 ILE A CA 1
ATOM 1801 C C . ILE A 1 234 ? 12.909 11.729 -0.503 1.00 93.38 234 ILE A C 1
ATOM 1803 O O . ILE A 1 234 ? 13.075 12.810 0.055 1.00 93.38 234 ILE A O 1
ATOM 1807 N N . LEU A 1 235 ? 13.745 11.261 -1.431 1.00 92.75 235 LEU A N 1
ATOM 1808 C CA . LEU A 1 235 ? 14.983 11.946 -1.810 1.00 92.75 235 LEU A CA 1
ATOM 1809 C C . LEU A 1 235 ? 14.719 13.331 -2.417 1.00 92.75 235 LEU A C 1
ATOM 1811 O O . LEU A 1 235 ? 15.456 14.272 -2.145 1.00 92.75 235 LEU A O 1
ATOM 1815 N N . GLN A 1 236 ? 13.639 13.494 -3.185 1.00 93.06 236 GLN A N 1
ATOM 1816 C CA . GLN A 1 236 ? 13.247 14.792 -3.743 1.00 93.06 236 GLN A CA 1
ATOM 1817 C C . GLN A 1 236 ? 12.733 15.765 -2.673 1.00 93.06 236 GLN A C 1
ATOM 1819 O O . GLN A 1 236 ? 13.059 16.950 -2.708 1.00 93.06 236 GLN A O 1
ATOM 1824 N N . LYS A 1 237 ? 11.919 15.293 -1.720 1.00 93.19 237 LYS A N 1
ATOM 1825 C CA . LYS A 1 237 ? 11.338 16.151 -0.671 1.00 93.19 237 LYS A CA 1
ATOM 1826 C C . LYS A 1 237 ? 12.314 16.449 0.464 1.00 93.19 237 LYS A C 1
ATOM 1828 O O 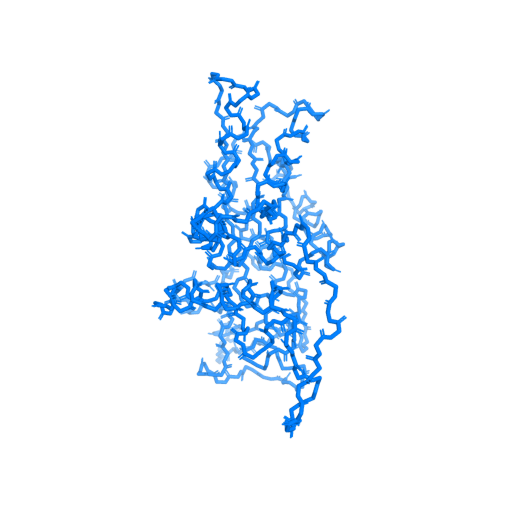. LYS A 1 237 ? 12.250 17.519 1.071 1.00 93.19 237 LYS A O 1
ATOM 1833 N N . HIS A 1 238 ? 13.182 15.495 0.778 1.00 91.56 238 HIS A N 1
ATOM 1834 C CA . HIS A 1 238 ? 14.064 15.509 1.939 1.00 91.56 238 HIS A CA 1
ATOM 1835 C C . HIS A 1 238 ? 15.461 14.989 1.568 1.00 91.56 238 HIS A C 1
ATOM 1837 O O . HIS A 1 238 ? 15.905 13.993 2.140 1.00 91.56 238 HIS A O 1
ATOM 1843 N N . PRO A 1 239 ? 16.177 15.664 0.646 1.00 87.94 239 PRO A N 1
ATOM 1844 C CA . PRO A 1 239 ? 17.453 15.174 0.125 1.00 87.94 239 PRO A CA 1
ATOM 1845 C C . PRO A 1 239 ? 18.480 14.933 1.230 1.00 87.94 239 PRO A C 1
ATOM 1847 O O . PRO A 1 239 ? 19.241 13.978 1.143 1.00 87.94 23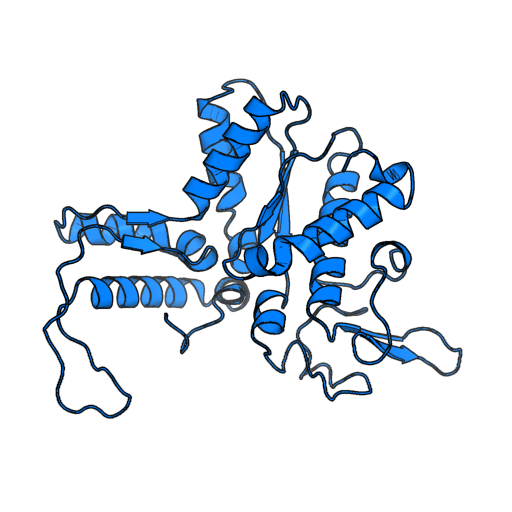9 PRO A O 1
ATOM 1850 N N . ASP A 1 240 ? 18.456 15.740 2.296 1.00 87.06 240 ASP A N 1
ATOM 1851 C CA . ASP A 1 240 ? 19.432 15.744 3.395 1.00 87.06 240 ASP A CA 1
ATOM 1852 C C . ASP A 1 240 ? 19.090 14.881 4.607 1.00 87.06 240 ASP A C 1
ATOM 1854 O O . ASP A 1 240 ? 19.735 15.000 5.646 1.00 87.06 240 ASP A O 1
ATOM 1858 N N . ARG A 1 241 ? 18.082 14.015 4.497 1.00 84.38 241 ARG A N 1
ATOM 1859 C CA . ARG A 1 241 ? 17.581 13.233 5.628 1.00 84.38 241 ARG A CA 1
ATOM 1860 C C . ARG A 1 241 ? 17.598 11.749 5.317 1.00 84.38 241 ARG A C 1
ATOM 1862 O O . ARG A 1 241 ? 17.189 11.341 4.235 1.00 84.38 241 ARG A O 1
ATOM 1869 N N . ASN A 1 242 ? 18.017 10.943 6.290 1.00 83.44 242 ASN A N 1
ATOM 1870 C CA . ASN A 1 242 ? 17.870 9.502 6.195 1.00 83.44 242 ASN A CA 1
ATOM 1871 C C . ASN A 1 242 ? 16.409 9.095 6.386 1.00 83.44 242 ASN A C 1
ATOM 1873 O O . ASN A 1 242 ? 15.704 9.555 7.296 1.00 83.44 242 ASN A O 1
ATOM 1877 N N . MET A 1 243 ? 15.982 8.186 5.524 1.00 80.69 243 MET A N 1
ATOM 1878 C CA . MET A 1 243 ? 14.717 7.499 5.641 1.00 80.69 243 MET A CA 1
ATOM 1879 C C . MET A 1 243 ? 14.773 6.554 6.835 1.00 80.69 243 MET A C 1
ATOM 1881 O O . MET A 1 243 ? 15.704 5.773 6.996 1.00 80.69 243 MET A O 1
ATOM 1885 N N . ASN A 1 244 ? 13.770 6.649 7.695 1.00 74.94 244 ASN A N 1
ATOM 1886 C CA . ASN A 1 244 ? 13.540 5.674 8.747 1.00 74.94 244 ASN A CA 1
ATOM 1887 C C . ASN A 1 244 ? 12.137 5.083 8.509 1.00 74.94 244 ASN A C 1
ATOM 1889 O O . ASN A 1 244 ? 11.679 5.131 7.365 1.00 74.94 244 ASN A O 1
ATOM 1893 N N . PRO A 1 245 ? 11.517 4.361 9.453 1.00 88.81 245 PRO A N 1
ATOM 1894 C CA . PRO A 1 245 ? 10.784 3.149 9.113 1.00 88.81 245 PRO A CA 1
ATOM 1895 C C . PRO A 1 245 ? 9.709 3.323 8.037 1.00 88.81 245 PRO A C 1
ATOM 1897 O O . PRO A 1 245 ? 9.055 4.360 7.921 1.00 88.81 245 PRO A O 1
ATOM 1900 N N . VAL A 1 246 ? 9.502 2.246 7.282 1.00 94.19 246 VAL A N 1
ATOM 1901 C CA . VAL A 1 246 ? 8.423 2.154 6.301 1.00 94.19 246 VAL A CA 1
ATOM 1902 C C . VAL A 1 246 ? 7.246 1.442 6.919 1.00 94.19 246 VAL A C 1
ATOM 1904 O O . VAL A 1 246 ? 7.361 0.293 7.348 1.00 94.19 246 VAL A O 1
ATOM 1907 N N . ILE A 1 247 ? 6.098 2.103 6.921 1.00 96.56 247 ILE A N 1
ATOM 1908 C CA . ILE A 1 247 ? 4.834 1.467 7.248 1.00 96.56 247 ILE A CA 1
ATOM 1909 C C . ILE A 1 247 ? 4.292 0.775 5.998 1.00 96.56 247 ILE A C 1
ATOM 1911 O O . ILE A 1 247 ? 4.131 1.397 4.946 1.00 96.56 247 ILE A O 1
ATOM 1915 N N . LEU A 1 248 ? 3.965 -0.510 6.140 1.00 97.31 248 LEU A N 1
ATOM 1916 C CA . LEU A 1 248 ? 3.207 -1.281 5.159 1.00 97.31 248 LEU A CA 1
ATOM 1917 C C . LEU A 1 248 ? 1.711 -1.147 5.476 1.00 97.31 248 LEU A C 1
ATOM 1919 O O . LEU A 1 248 ? 1.144 -1.915 6.248 1.00 97.31 248 LEU A O 1
ATOM 1923 N N . GLY A 1 249 ? 1.091 -0.112 4.920 1.00 96.50 249 GLY A N 1
ATOM 1924 C CA . GLY A 1 249 ? -0.275 0.338 5.174 1.00 96.50 249 GLY A CA 1
ATOM 1925 C C . GLY A 1 249 ? -1.359 -0.362 4.352 1.00 96.50 249 GLY A C 1
ATOM 1926 O O . GLY A 1 249 ? -2.312 0.286 3.925 1.00 96.50 249 GLY A O 1
ATOM 1927 N N . CYS A 1 250 ? -1.216 -1.662 4.108 1.00 95.12 250 CYS A N 1
ATOM 1928 C CA . CYS A 1 250 ? -2.222 -2.508 3.468 1.00 95.12 250 CYS A CA 1
ATOM 1929 C C . CYS A 1 250 ? -2.100 -3.931 4.018 1.00 95.12 250 CYS A C 1
ATOM 1931 O O . CYS A 1 250 ? -0.987 -4.409 4.237 1.00 95.12 250 CYS A O 1
ATOM 1933 N N . THR A 1 251 ? -3.220 -4.634 4.184 1.00 93.88 251 THR A N 1
ATOM 1934 C CA . THR A 1 251 ? -3.258 -6.020 4.683 1.00 93.88 251 THR A CA 1
ATOM 1935 C C . THR A 1 251 ? -2.489 -7.006 3.800 1.00 93.88 251 THR A C 1
ATOM 1937 O O . THR A 1 251 ? -2.000 -8.011 4.304 1.00 93.88 251 THR A O 1
ATOM 1940 N N . HIS A 1 252 ? -2.328 -6.705 2.508 1.00 94.88 252 HIS A N 1
ATOM 1941 C CA . HIS A 1 252 ? -1.615 -7.553 1.547 1.00 94.88 252 HIS A CA 1
ATOM 1942 C C . HIS A 1 252 ? -0.086 -7.437 1.647 1.00 94.88 252 HIS A C 1
ATOM 1944 O O . HIS A 1 252 ? 0.641 -8.397 1.408 1.00 94.88 252 HIS A O 1
ATOM 1950 N N . TYR A 1 253 ? 0.436 -6.260 1.997 1.00 96.62 253 TYR A N 1
ATOM 1951 C CA . TYR A 1 253 ? 1.866 -5.963 1.839 1.00 96.62 253 TYR A CA 1
ATOM 1952 C C . TYR A 1 253 ? 2.791 -6.759 2.778 1.00 96.62 253 TYR A C 1
ATOM 1954 O O . TYR A 1 253 ? 3.887 -7.117 2.343 1.00 96.62 253 TYR A O 1
ATOM 1962 N N . PRO A 1 254 ? 2.406 -7.102 4.027 1.00 95.19 254 PRO A N 1
ATOM 1963 C CA . PRO A 1 254 ? 3.232 -7.936 4.899 1.00 95.19 254 PRO A CA 1
ATOM 1964 C C . PRO A 1 254 ? 3.603 -9.307 4.319 1.00 95.19 254 PRO A C 1
ATOM 1966 O O . PRO A 1 254 ? 4.671 -9.818 4.656 1.00 95.19 254 PRO A O 1
ATOM 1969 N N . PHE A 1 255 ? 2.784 -9.880 3.428 1.00 95.88 255 PHE A N 1
ATOM 1970 C CA . PHE A 1 255 ? 3.093 -11.153 2.762 1.00 95.88 255 PHE A CA 1
ATOM 1971 C C . PHE A 1 255 ? 4.281 -11.055 1.796 1.00 95.88 255 PHE A C 1
ATOM 1973 O O . PHE A 1 255 ? 4.920 -12.064 1.526 1.00 95.88 255 PHE A O 1
ATOM 1980 N N . PHE A 1 256 ? 4.621 -9.840 1.354 1.00 97.56 256 PHE A N 1
ATOM 1981 C CA . PHE A 1 256 ? 5.732 -9.546 0.446 1.00 97.56 256 PHE A CA 1
ATOM 1982 C C . PHE A 1 256 ? 6.824 -8.703 1.115 1.00 97.56 256 PHE A C 1
ATOM 1984 O O . PHE A 1 256 ? 7.563 -7.951 0.473 1.00 97.56 256 PHE A O 1
ATOM 1991 N N . LYS A 1 257 ? 6.925 -8.781 2.449 1.00 97.00 257 LYS A N 1
ATOM 1992 C CA . LYS A 1 257 ? 7.898 -8.002 3.226 1.00 97.00 257 LYS A CA 1
ATOM 1993 C C . LYS A 1 257 ? 9.333 -8.242 2.750 1.00 97.00 257 LYS A C 1
ATOM 1995 O O . LYS A 1 257 ? 10.134 -7.309 2.773 1.00 97.00 257 LYS A O 1
ATOM 2000 N N . LYS A 1 258 ? 9.655 -9.474 2.341 1.00 97.94 258 LYS A N 1
ATOM 2001 C CA . LYS A 1 258 ? 10.991 -9.831 1.860 1.00 97.94 258 LYS A CA 1
ATOM 2002 C C . LYS A 1 258 ? 11.293 -9.131 0.537 1.00 97.94 258 LYS A C 1
ATOM 2004 O O . LYS A 1 258 ? 12.313 -8.473 0.434 1.00 97.94 258 LYS A O 1
ATOM 2009 N N . GLU A 1 259 ? 10.396 -9.210 -0.432 1.00 98.44 259 GLU A N 1
ATOM 2010 C CA . GLU A 1 259 ? 10.533 -8.623 -1.766 1.00 98.44 259 GLU A CA 1
ATOM 2011 C C . GLU A 1 259 ? 10.613 -7.094 -1.693 1.00 98.44 259 GLU A C 1
ATOM 2013 O O . GLU A 1 259 ? 11.448 -6.474 -2.351 1.00 98.44 259 GLU A O 1
ATOM 2018 N N . ILE A 1 260 ? 9.788 -6.484 -0.835 1.00 97.88 260 ILE A N 1
ATOM 2019 C CA . ILE A 1 260 ? 9.838 -5.047 -0.545 1.00 97.88 260 ILE A CA 1
ATOM 2020 C C . ILE A 1 260 ? 11.207 -4.672 0.036 1.00 97.88 260 ILE A C 1
ATOM 2022 O O . ILE A 1 260 ? 11.842 -3.729 -0.436 1.00 97.88 260 ILE A O 1
ATOM 2026 N N . HIS A 1 261 ? 11.676 -5.410 1.047 1.00 96.75 261 HIS A N 1
ATOM 2027 C CA . HIS A 1 261 ? 12.977 -5.173 1.673 1.00 96.75 261 HIS A CA 1
ATOM 2028 C C . HIS A 1 261 ? 14.138 -5.355 0.688 1.00 96.75 261 HIS A C 1
ATOM 2030 O O . HIS A 1 261 ? 15.023 -4.504 0.626 1.00 96.75 261 HIS A O 1
ATOM 2036 N N . ASP A 1 262 ? 14.115 -6.421 -0.109 1.00 97.88 262 ASP A N 1
ATOM 2037 C CA . ASP A 1 262 ? 15.141 -6.725 -1.101 1.00 97.88 262 ASP A CA 1
ATOM 2038 C C . ASP A 1 262 ? 15.247 -5.602 -2.140 1.00 97.88 262 ASP A C 1
ATOM 2040 O O . ASP A 1 262 ? 16.355 -5.234 -2.528 1.00 97.88 262 ASP A O 1
ATOM 2044 N N . HIS A 1 263 ? 14.125 -4.992 -2.545 1.00 98.00 263 HIS A N 1
ATOM 2045 C CA . HIS A 1 263 ? 14.174 -3.854 -3.466 1.00 98.00 263 HIS A CA 1
ATOM 2046 C C . HIS A 1 263 ? 14.692 -2.567 -2.813 1.00 98.00 263 HIS A C 1
ATOM 2048 O O . HIS A 1 263 ? 15.447 -1.829 -3.443 1.00 98.00 263 HIS A O 1
ATOM 2054 N N . PHE A 1 264 ? 14.385 -2.313 -1.534 1.00 96.12 264 PHE A N 1
ATOM 2055 C CA . PHE A 1 264 ? 15.050 -1.234 -0.787 1.00 96.12 264 PHE A CA 1
ATOM 2056 C C . PHE A 1 264 ? 16.570 -1.442 -0.737 1.00 96.12 264 PHE A C 1
ATOM 2058 O O . PHE A 1 264 ? 17.329 -0.505 -0.980 1.00 96.12 264 PHE A O 1
ATOM 2065 N N . MET A 1 265 ? 17.023 -2.673 -0.476 1.00 95.56 265 MET A N 1
ATOM 2066 C CA . MET A 1 265 ? 18.450 -3.010 -0.468 1.00 95.56 265 MET A CA 1
ATOM 2067 C C . MET A 1 265 ? 19.077 -2.908 -1.861 1.00 95.56 265 MET A C 1
ATOM 2069 O O . MET A 1 265 ? 20.221 -2.474 -1.983 1.00 95.56 265 MET A O 1
ATOM 2073 N N . TYR A 1 266 ? 18.344 -3.270 -2.916 1.00 97.00 266 TYR A N 1
ATOM 2074 C CA . TYR A 1 266 ? 18.783 -3.068 -4.295 1.00 97.00 266 TYR A CA 1
ATOM 2075 C C . TYR A 1 266 ? 19.053 -1.586 -4.574 1.00 97.00 266 TYR A C 1
ATOM 2077 O O . TYR A 1 266 ? 20.152 -1.248 -5.008 1.00 97.00 266 TYR A O 1
ATOM 2085 N N . LEU A 1 267 ? 18.092 -0.707 -4.265 1.00 95.75 267 LEU A N 1
ATOM 2086 C CA . LEU A 1 267 ? 18.234 0.737 -4.465 1.00 95.75 267 LEU A CA 1
ATOM 2087 C C . LEU A 1 267 ? 19.400 1.299 -3.651 1.00 95.75 267 LEU A C 1
ATOM 2089 O O . LEU A 1 267 ? 20.246 1.994 -4.204 1.00 95.75 267 LEU A O 1
ATOM 2093 N N . LYS A 1 268 ? 19.506 0.931 -2.369 1.00 93.19 268 LYS A N 1
ATOM 2094 C CA . LYS A 1 268 ? 20.604 1.356 -1.489 1.00 93.19 268 LYS A CA 1
ATOM 2095 C C . LYS A 1 268 ? 21.988 1.011 -2.048 1.00 93.19 268 LYS A C 1
ATOM 2097 O O . LYS A 1 268 ? 22.915 1.797 -1.906 1.00 93.19 268 LYS A O 1
ATOM 2102 N N . ASN A 1 269 ? 22.123 -0.150 -2.689 1.00 94.38 269 ASN A N 1
ATOM 2103 C CA . ASN A 1 269 ? 23.382 -0.613 -3.276 1.00 94.38 269 ASN A CA 1
ATOM 2104 C C . ASN A 1 269 ? 23.594 -0.146 -4.728 1.00 94.38 269 ASN A C 1
ATOM 2106 O O . ASN A 1 269 ? 24.610 -0.488 -5.334 1.00 94.38 269 ASN A O 1
ATOM 2110 N N . LEU A 1 270 ? 22.644 0.594 -5.309 1.00 93.81 270 LEU A N 1
ATOM 2111 C CA . LEU A 1 270 ? 22.672 0.966 -6.721 1.00 93.81 270 LEU A CA 1
ATOM 2112 C C . LEU A 1 270 ? 23.680 2.079 -7.025 1.00 93.81 270 LEU A C 1
ATOM 2114 O O . LEU A 1 270 ? 24.374 2.021 -8.044 1.00 93.81 270 LEU A O 1
ATOM 2118 N N . ASP A 1 271 ? 23.698 3.104 -6.171 1.00 87.56 271 ASP A N 1
ATOM 2119 C CA . ASP A 1 271 ? 24.549 4.293 -6.249 1.00 87.56 271 ASP A CA 1
ATOM 2120 C C . ASP A 1 271 ? 24.541 5.032 -4.894 1.00 87.56 271 ASP A C 1
ATOM 2122 O O . ASP A 1 271 ? 23.589 4.938 -4.120 1.00 87.56 271 ASP A O 1
ATOM 2126 N N . ASN A 1 272 ? 25.569 5.838 -4.635 1.00 85.56 272 ASN A N 1
ATOM 2127 C CA . ASN A 1 272 ? 25.741 6.640 -3.427 1.00 85.56 272 ASN A CA 1
ATOM 2128 C C . ASN A 1 272 ? 24.588 7.617 -3.155 1.00 85.56 272 ASN A C 1
ATOM 2130 O O . ASN A 1 272 ? 24.367 7.993 -2.002 1.00 85.56 272 ASN A O 1
ATOM 2134 N N . ASN A 1 273 ? 23.839 8.000 -4.193 1.00 82.25 273 ASN A N 1
ATOM 2135 C CA . ASN A 1 273 ? 22.629 8.818 -4.078 1.00 82.25 273 ASN A CA 1
ATOM 2136 C C . ASN A 1 273 ? 21.544 8.160 -3.200 1.00 82.25 273 ASN A C 1
ATOM 2138 O O . ASN A 1 273 ? 20.706 8.855 -2.631 1.00 82.25 273 ASN A O 1
ATOM 2142 N N . TYR A 1 274 ? 21.597 6.836 -3.036 1.00 87.38 274 TYR A N 1
ATOM 2143 C CA . TYR A 1 274 ? 20.620 6.029 -2.306 1.00 87.38 274 TYR A CA 1
ATOM 2144 C C . TYR A 1 274 ? 21.110 5.570 -0.920 1.00 87.38 274 TYR A C 1
ATOM 2146 O O . TYR A 1 274 ? 20.378 4.894 -0.202 1.00 87.38 274 TYR A O 1
ATOM 2154 N N . ASN A 1 275 ? 22.313 5.970 -0.486 1.00 82.44 275 ASN A N 1
ATOM 2155 C CA . ASN A 1 275 ? 22.893 5.556 0.805 1.00 82.44 275 ASN A CA 1
ATOM 2156 C C . ASN A 1 275 ? 22.061 5.975 2.033 1.00 82.44 275 ASN A C 1
ATOM 2158 O O . ASN A 1 275 ? 22.270 5.450 3.127 1.00 82.44 275 ASN A O 1
ATOM 2162 N N . ARG A 1 276 ? 21.143 6.933 1.854 1.00 79.56 276 ARG A N 1
ATOM 2163 C CA . ARG A 1 276 ? 20.280 7.520 2.892 1.00 79.56 276 ARG A CA 1
ATOM 2164 C C . ARG A 1 276 ? 18.977 6.731 3.120 1.00 79.56 276 ARG A C 1
ATOM 2166 O O . ARG A 1 276 ? 18.080 7.225 3.803 1.00 79.56 276 ARG A O 1
ATOM 2173 N N . ILE A 1 277 ? 18.869 5.537 2.530 1.00 77.12 277 ILE A N 1
ATOM 2174 C CA . ILE A 1 277 ? 17.705 4.634 2.564 1.00 77.12 277 ILE A CA 1
ATOM 2175 C C . ILE A 1 277 ? 17.954 3.450 3.494 1.00 77.12 277 ILE A C 1
ATOM 2177 O O . ILE A 1 277 ? 19.100 2.934 3.537 1.00 77.12 277 ILE A O 1
#

Foldseek 3Di:
DPPVPDDLLCCVVVVNLVVLQVVLVVVVVVLQAQWDDDDPPDPDTGRPRDHAQEAEPAFLLSLLRHQVVNVVVCVVVVHNYHYHYVLLVLLLVQLVQCVVVVFPQQEEEEEAGNSSVVSCSNVVSNVVNNCVVPVPDDHHYFYFHLFCLVVLLVVPQLAADLPDQADDDPVSHRGEKCPDPVRHDDPVCCQLLVFDDGSQKHFDADPVRDTPMIGGHHSLSSLSSRLSVRQVRCCVVPVPGAYDYYRHSGPSCVVCVVSNVVSLVSQCPVDPSSVSD

Secondary structure (DSSP, 8-state):
--TTT--GGGTTTTT-HHHHHHHHHHHHHHHH-S-B-SSTT-SS-B--PPPPSEEEE--HHHHHHHHHHHHHHHHHTT---EEEEHHHHHHHHHHHHHHHTT-SS-EEEEEE-HHHHHTTHHHHHHHHHHHHH-TT---EEEEEE-TTHHHHHTT-TTT--TT--SPPPTTT--S-BTT-SSSB--GGGHHHH----GGGEEEEE-TT--EEEEEE-SHHHHHHHHHHHHHHHHHHH-TTS-EEEEEEESTTGGGGHHHHHHHHHHHHTT-GGGTT-